Protein AF-A0A6I9PGJ8-F1 (afdb_monomer)

Secondary structure (DSSP, 8-state):
-HHHHHHHHHHHHHHHHHHHHHHHHS-SSPPPHHHHHHHHHHHHHHHHHHHHHHHHHHTT-S-HHHHHHHHHHHH---TTS-GGGGHHHHHHHHHHHHHHHHHH-STTTHHHHHHHHHHHHHHHT-TTS-HHHHHHHHHHHHHHHTTTPPPHHHHHTS---HHHHHHHHHHHHHHHTTS--

Foldseek 3Di:
DVLVVVQVVLVVQLVVLLVQLVVLLPDPDDDDPVVVVSNVVSVVSNLVSLLVVLVCLLVVSYDCVVVLVLLCSLLDDRPPDDLQNSQSSLLSNLSSCLRCVLVQCDPVNVVVVVVSLVSLVVSLPDPSYDPVSSVSSVLSNVCVVVSVDDDVCVVVPPPDDPVVVVVVVVVVVVVVVVVPD

Mean predicted aligned error: 9.52 Å

Radius of gyration: 21.33 Å; Cα contacts (8 Å, |Δi|>4): 122; chains: 1; bounding box: 49×42×78 Å

pLDDT: mean 86.57, std 12.94, range [41.59, 98.31]

Organism: NCBI:txid8208

Sequence (181 aa):
TFRRLLISKLQDEFENRTRNVEIYDKHDNPLTSEEEEQRSIAKRKMLGNIKFIGELGKLDLIHESILHKCIKTLLEKKKRVQLKDMGEDLECLCQIMRTVGPRLDHNKAKSLMDQYFGRIRSLMNNKELPARIRFLLQDTVELRENNWIPRKAFIDNGPKMIHQIRQEAVKVSAVKSRGSL

Structure (mmCIF, N/CA/C/O backbone):
data_AF-A0A6I9PGJ8-F1
#
_entry.id   AF-A0A6I9PGJ8-F1
#
loop_
_atom_site.group_PDB
_atom_site.id
_atom_site.type_symbol
_atom_site.label_atom_id
_atom_site.label_alt_id
_atom_site.label_comp_id
_atom_site.label_asym_id
_atom_site.label_entity_id
_atom_site.label_seq_id
_atom_site.pdbx_PDB_ins_code
_atom_site.Cartn_x
_atom_site.Cartn_y
_atom_site.Cartn_z
_atom_site.occupancy
_atom_site.B_iso_or_equiv
_atom_site.auth_seq_id
_atom_site.auth_comp_id
_atom_site.auth_asym_id
_atom_site.auth_atom_id
_atom_site.pdbx_PDB_model_num
ATOM 1 N N . THR A 1 1 ? 30.166 -1.678 7.014 1.00 76.31 1 THR A N 1
ATOM 2 C CA . THR A 1 1 ? 29.954 -0.795 5.845 1.00 76.31 1 THR A CA 1
ATOM 3 C C . THR A 1 1 ? 28.532 -0.260 5.827 1.00 76.31 1 THR A C 1
ATOM 5 O O . THR A 1 1 ? 27.625 -0.968 6.258 1.00 76.31 1 THR A O 1
ATOM 8 N N . PHE A 1 2 ? 28.348 0.970 5.342 1.00 83.38 2 PHE A N 1
ATOM 9 C CA . PHE A 1 2 ? 27.103 1.757 5.323 1.00 83.38 2 PHE A CA 1
ATOM 10 C C . PHE A 1 2 ? 25.827 0.974 4.951 1.00 83.38 2 PHE A C 1
ATOM 12 O O . PHE A 1 2 ? 24.852 1.024 5.693 1.00 83.38 2 PHE A O 1
ATOM 19 N N . ARG A 1 3 ? 25.853 0.157 3.884 1.00 78.94 3 ARG A N 1
ATOM 20 C CA . ARG A 1 3 ? 24.690 -0.637 3.427 1.00 78.94 3 ARG A CA 1
ATOM 21 C C . ARG A 1 3 ? 24.109 -1.559 4.506 1.00 78.94 3 ARG A C 1
ATOM 23 O O . ARG A 1 3 ? 22.896 -1.637 4.656 1.00 78.94 3 ARG A O 1
ATOM 30 N N . ARG A 1 4 ? 24.962 -2.231 5.289 1.00 82.00 4 ARG A N 1
ATOM 31 C CA . ARG A 1 4 ? 24.509 -3.118 6.376 1.00 82.00 4 ARG A CA 1
ATOM 32 C C . ARG A 1 4 ? 23.804 -2.328 7.480 1.00 82.00 4 ARG A C 1
ATOM 34 O O . ARG A 1 4 ? 22.776 -2.770 7.975 1.00 82.00 4 ARG A O 1
ATOM 41 N N . LEU A 1 5 ? 24.357 -1.169 7.846 1.00 86.50 5 LEU A N 1
ATOM 42 C CA . LEU A 1 5 ? 23.770 -0.296 8.866 1.00 86.50 5 LEU A CA 1
ATOM 43 C C . LEU A 1 5 ? 22.432 0.281 8.395 1.00 86.50 5 LEU A C 1
ATOM 45 O O . LEU A 1 5 ? 21.485 0.308 9.172 1.00 86.50 5 LEU A O 1
ATOM 49 N N . LEU A 1 6 ? 22.337 0.662 7.118 1.00 82.75 6 LEU A N 1
ATOM 50 C CA . LEU A 1 6 ? 21.095 1.130 6.508 1.00 82.75 6 LEU A CA 1
ATOM 51 C C . LEU A 1 6 ? 20.002 0.052 6.561 1.00 82.75 6 LEU A C 1
ATOM 53 O O . LEU A 1 6 ? 18.910 0.322 7.047 1.00 82.75 6 LEU A O 1
ATOM 57 N N . ILE A 1 7 ? 20.303 -1.174 6.117 1.00 82.12 7 ILE A N 1
ATOM 58 C CA . ILE A 1 7 ? 19.340 -2.288 6.134 1.00 82.12 7 ILE A CA 1
ATOM 59 C C . ILE A 1 7 ? 18.875 -2.589 7.562 1.00 82.12 7 ILE A C 1
ATOM 61 O O . ILE A 1 7 ? 17.672 -2.688 7.789 1.00 82.12 7 ILE A O 1
ATOM 65 N N . SER A 1 8 ? 19.811 -2.687 8.514 1.00 84.62 8 SER A N 1
ATOM 66 C CA . SER A 1 8 ? 19.490 -2.923 9.927 1.00 84.62 8 SER A CA 1
ATOM 67 C C . SER A 1 8 ? 18.569 -1.832 10.463 1.00 84.62 8 SER A C 1
ATOM 69 O O . SER A 1 8 ? 17.496 -2.124 10.975 1.00 84.62 8 SER A O 1
ATOM 71 N N . LYS A 1 9 ? 18.929 -0.560 10.252 1.00 86.56 9 LYS A N 1
ATOM 72 C CA . LYS A 1 9 ? 18.146 0.569 10.753 1.00 86.56 9 LYS A CA 1
ATOM 73 C C . LYS A 1 9 ? 16.742 0.624 10.143 1.00 86.56 9 LYS A C 1
ATOM 75 O O . LYS A 1 9 ? 15.799 0.988 10.838 1.00 86.56 9 LYS A O 1
ATOM 80 N N . LEU A 1 10 ? 16.587 0.262 8.869 1.00 82.75 10 LEU A N 1
ATOM 81 C CA . LEU A 1 10 ? 15.281 0.207 8.204 1.00 82.75 10 LEU A CA 1
ATOM 82 C C . LEU A 1 10 ? 14.411 -0.935 8.717 1.00 82.75 10 LEU A C 1
ATOM 84 O O . LEU A 1 10 ? 13.208 -0.742 8.871 1.00 82.75 10 LEU A O 1
ATOM 88 N N . GLN A 1 11 ? 15.001 -2.103 8.983 1.00 81.69 11 GLN A N 1
ATOM 89 C CA . GLN A 1 11 ? 14.293 -3.214 9.620 1.00 81.69 11 GLN A CA 1
ATOM 90 C C . GLN A 1 11 ? 13.816 -2.812 11.014 1.00 81.69 11 GLN A C 1
ATOM 92 O O . GLN A 1 11 ? 12.625 -2.932 11.292 1.00 81.69 11 GLN A O 1
ATOM 97 N N . ASP A 1 12 ? 14.701 -2.231 11.825 1.00 85.00 12 ASP A N 1
ATOM 98 C CA . ASP A 1 12 ? 14.367 -1.762 13.169 1.00 85.00 12 ASP A CA 1
ATOM 99 C C . ASP A 1 12 ? 13.248 -0.713 13.131 1.00 85.00 12 ASP A C 1
ATOM 101 O O . ASP A 1 12 ? 12.263 -0.822 13.859 1.00 85.00 12 ASP A O 1
ATOM 105 N N . GLU A 1 13 ? 13.349 0.297 12.258 1.00 85.44 13 GLU A N 1
ATOM 106 C CA . GLU A 1 13 ? 12.295 1.304 12.103 1.00 85.44 13 GLU A CA 1
ATOM 107 C C . GLU A 1 13 ? 10.990 0.680 11.606 1.00 85.44 13 GLU A C 1
ATOM 109 O O . GLU A 1 13 ? 9.933 0.988 12.147 1.00 85.44 13 GLU A O 1
ATOM 114 N N . PHE A 1 14 ? 11.015 -0.213 10.615 1.00 84.06 14 PHE A N 1
ATOM 115 C CA . PHE A 1 14 ? 9.801 -0.877 10.135 1.00 84.06 14 PHE A CA 1
ATOM 116 C C . PHE A 1 14 ? 9.103 -1.669 11.246 1.00 84.06 14 PHE A C 1
ATOM 118 O O . PHE A 1 14 ? 7.895 -1.521 11.451 1.00 84.06 14 PHE A O 1
ATOM 125 N N . GLU A 1 15 ? 9.859 -2.459 12.004 1.00 84.31 15 GLU A N 1
ATOM 126 C CA . GLU A 1 15 ? 9.338 -3.270 13.103 1.00 84.31 15 GLU A CA 1
ATOM 127 C C . GLU A 1 15 ? 8.858 -2.403 14.273 1.00 84.31 15 GLU A C 1
ATOM 129 O O . GLU A 1 15 ? 7.812 -2.688 14.854 1.00 84.31 15 GLU A O 1
ATOM 134 N N . ASN A 1 16 ? 9.555 -1.310 14.591 1.00 85.44 16 ASN A N 1
ATOM 135 C CA . ASN A 1 16 ? 9.117 -0.331 15.590 1.00 85.44 16 ASN A CA 1
ATOM 136 C C . ASN A 1 16 ? 7.803 0.346 15.178 1.00 85.44 16 ASN A C 1
ATOM 138 O O . ASN A 1 16 ? 6.866 0.415 15.969 1.00 85.44 16 ASN A O 1
ATOM 142 N N . ARG A 1 17 ? 7.694 0.829 13.933 1.00 85.81 17 ARG A N 1
ATOM 143 C CA . ARG A 1 17 ? 6.479 1.511 13.452 1.00 85.81 17 ARG A CA 1
ATOM 144 C C . ARG A 1 17 ? 5.285 0.569 13.394 1.00 85.81 17 ARG A C 1
ATOM 146 O O . ARG A 1 17 ? 4.196 0.980 13.776 1.00 85.81 17 ARG A O 1
ATOM 153 N N . THR A 1 18 ? 5.498 -0.673 12.964 1.00 82.75 18 THR A N 1
ATOM 154 C CA . THR A 1 18 ? 4.442 -1.692 12.932 1.00 82.75 18 THR A CA 1
ATOM 155 C C . THR A 1 18 ? 3.968 -2.014 14.349 1.00 82.75 18 THR A C 1
ATOM 157 O O . THR A 1 18 ? 2.771 -1.945 14.619 1.00 82.75 18 THR A O 1
ATOM 160 N N . ARG A 1 19 ? 4.895 -2.249 15.291 1.00 85.44 19 ARG A N 1
ATOM 161 C CA . ARG A 1 19 ? 4.557 -2.483 16.704 1.00 85.44 19 ARG A CA 1
ATOM 162 C C . ARG A 1 19 ? 3.760 -1.335 17.315 1.00 85.44 19 ARG A C 1
ATOM 164 O O . ARG A 1 19 ? 2.782 -1.594 18.006 1.00 85.44 19 ARG A O 1
ATOM 171 N N . ASN A 1 20 ? 4.122 -0.087 17.022 1.00 84.50 20 ASN A N 1
ATOM 172 C CA . ASN A 1 20 ? 3.418 1.079 17.558 1.00 84.50 20 ASN A CA 1
ATOM 173 C C . ASN A 1 20 ? 1.948 1.150 17.124 1.00 84.50 20 ASN A C 1
ATOM 175 O O . ASN A 1 20 ? 1.129 1.668 17.871 1.00 84.50 20 ASN A O 1
ATOM 179 N N . VAL A 1 21 ? 1.603 0.636 15.940 1.00 84.69 21 VAL A N 1
ATOM 180 C CA . VAL A 1 21 ? 0.203 0.540 15.498 1.00 84.69 21 VAL A CA 1
ATOM 181 C C . VAL A 1 21 ? -0.493 -0.646 16.170 1.00 84.69 21 VAL A C 1
ATOM 183 O O . VAL A 1 21 ? -1.616 -0.514 16.651 1.00 84.69 21 VAL A O 1
ATOM 186 N N . GLU A 1 22 ? 0.187 -1.791 16.267 1.00 84.06 22 GLU A N 1
ATOM 187 C CA . GLU A 1 22 ? -0.378 -3.024 16.827 1.00 84.06 22 GLU A CA 1
ATOM 188 C C . GLU A 1 22 ? -0.738 -2.939 18.314 1.00 84.06 22 GLU A C 1
ATOM 190 O O . GLU A 1 22 ? -1.621 -3.675 18.757 1.00 84.06 22 GLU A O 1
ATOM 195 N N . ILE A 1 23 ? -0.089 -2.057 19.083 1.00 84.31 23 ILE A N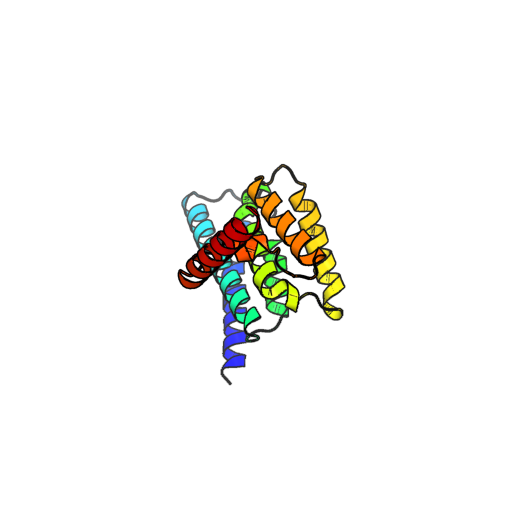 1
ATOM 196 C CA . ILE A 1 23 ? -0.428 -1.809 20.496 1.00 84.31 23 ILE A CA 1
ATOM 197 C C . ILE A 1 23 ? -1.914 -1.452 20.637 1.00 84.31 23 ILE A C 1
ATOM 199 O O . ILE A 1 23 ? -2.604 -1.998 21.496 1.00 84.31 23 ILE A O 1
ATOM 203 N N . TYR A 1 24 ? -2.430 -0.621 19.732 1.00 81.31 24 TYR A N 1
ATOM 204 C CA . TYR A 1 24 ? -3.825 -0.186 19.746 1.00 81.31 24 TYR A CA 1
ATOM 205 C C . TYR A 1 24 ? -4.788 -1.224 19.154 1.00 81.31 24 TYR A C 1
ATOM 207 O O . TYR A 1 24 ? -5.973 -1.235 19.480 1.00 81.31 24 TYR A O 1
ATOM 215 N N . ASP A 1 25 ? -4.297 -2.131 18.304 1.00 75.25 25 ASP A N 1
ATOM 216 C CA . ASP A 1 25 ? -5.111 -3.198 17.711 1.00 75.25 25 ASP A CA 1
ATOM 217 C C . ASP A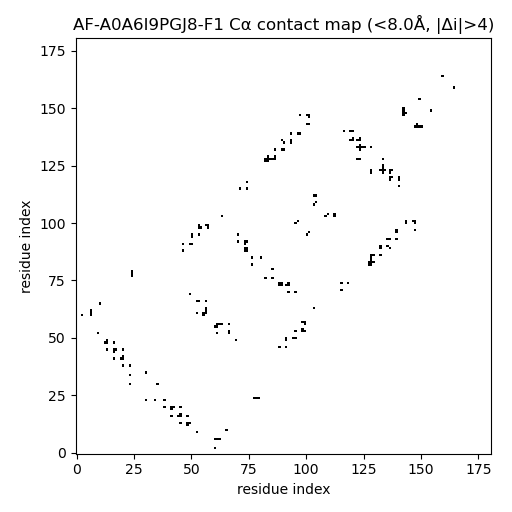 1 25 ? -5.325 -4.391 18.669 1.00 75.25 25 ASP A C 1
ATOM 219 O O . ASP A 1 25 ? -6.242 -5.186 18.450 1.00 75.25 25 ASP A O 1
ATOM 223 N N . LYS A 1 26 ? -4.498 -4.528 19.720 1.00 72.75 26 LYS A N 1
ATOM 224 C CA . LYS A 1 26 ? -4.560 -5.615 20.724 1.00 72.75 26 LYS A CA 1
ATOM 225 C C . LYS A 1 26 ? -5.378 -5.280 21.977 1.00 72.75 26 LYS A C 1
ATOM 22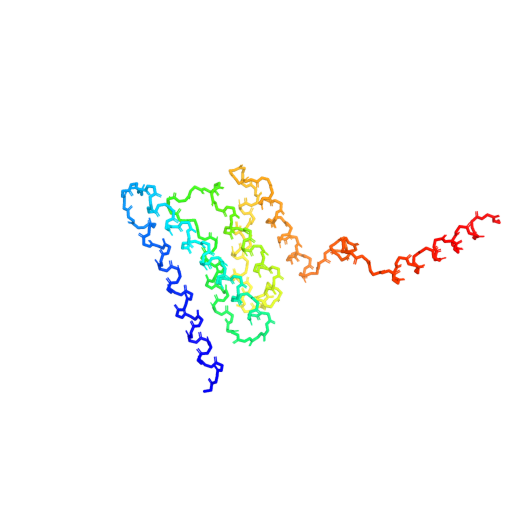7 O O . LYS A 1 26 ? -5.708 -6.176 22.741 1.00 72.75 26 LYS A O 1
ATOM 232 N N . HIS A 1 27 ? -5.730 -4.019 22.199 1.00 71.94 27 HIS A N 1
ATOM 233 C CA . HIS A 1 27 ? -6.372 -3.545 23.432 1.00 71.94 27 HIS A CA 1
ATOM 234 C C . HIS A 1 27 ? -7.895 -3.803 23.485 1.00 71.94 27 HIS A C 1
ATOM 236 O O . HIS A 1 27 ? -8.620 -3.052 22.859 1.00 71.94 27 HIS A O 1
ATOM 242 N N . ASP A 1 28 ? -8.416 -4.879 24.090 1.00 68.38 28 ASP A N 1
ATOM 243 C CA . ASP A 1 28 ? -9.823 -5.340 23.882 1.00 68.38 28 ASP A CA 1
ATOM 244 C C . ASP A 1 28 ? -10.951 -4.342 24.179 1.00 68.38 28 ASP A C 1
ATOM 246 O O . ASP A 1 28 ? -12.062 -4.513 23.675 1.00 68.38 28 ASP A O 1
ATOM 250 N N . ASN A 1 29 ? -10.657 -3.256 24.887 1.00 79.00 29 ASN A N 1
ATOM 251 C CA . ASN A 1 29 ? -11.608 -2.175 25.113 1.00 79.00 29 ASN A CA 1
ATOM 252 C C . ASN A 1 29 ? -11.613 -1.150 23.963 1.00 79.00 29 ASN A C 1
ATOM 254 O O . ASN A 1 29 ? -10.569 -0.934 23.335 1.00 79.00 29 ASN A O 1
ATOM 258 N N . PRO A 1 30 ? -12.752 -0.470 23.718 1.00 82.38 30 PRO A N 1
ATOM 259 C CA . PRO A 1 30 ? -12.798 0.697 22.843 1.00 82.38 30 PRO A CA 1
ATOM 260 C C . PRO A 1 30 ? -11.714 1.706 23.231 1.00 82.38 30 PRO A C 1
ATOM 262 O O . PRO A 1 30 ? -11.496 1.953 24.417 1.00 82.38 30 PRO A O 1
ATOM 265 N N . LEU A 1 31 ? -11.032 2.257 22.229 1.00 86.19 31 LEU A N 1
ATOM 266 C CA . LEU A 1 31 ? -10.019 3.285 22.442 1.00 86.19 31 LEU A CA 1
ATOM 267 C C . LEU A 1 31 ? -10.700 4.596 22.842 1.00 86.19 31 LEU A C 1
ATOM 269 O O . LEU A 1 31 ? -11.790 4.920 22.368 1.00 86.19 31 LEU A O 1
ATOM 273 N N . THR A 1 32 ? -10.047 5.358 23.707 1.00 91.00 32 THR A N 1
ATOM 274 C CA . THR A 1 32 ? -10.423 6.747 23.976 1.00 91.00 32 THR A CA 1
ATOM 275 C C . THR A 1 32 ? -10.147 7.625 22.752 1.00 91.00 32 THR A C 1
ATOM 277 O O . THR A 1 32 ? -9.341 7.275 21.889 1.00 91.00 32 THR A O 1
ATOM 280 N N . SER A 1 33 ? -10.770 8.806 22.687 1.00 90.88 33 SER A N 1
ATOM 281 C CA . SER A 1 33 ? -10.532 9.756 21.587 1.00 90.88 33 SER A CA 1
ATOM 282 C C . SER A 1 33 ? -9.049 10.121 21.429 1.00 90.88 33 SER A C 1
ATOM 284 O O . SER A 1 33 ? -8.580 10.308 20.309 1.00 90.88 33 SER A O 1
ATOM 286 N N . GLU A 1 34 ? -8.306 10.212 22.535 1.00 91.94 34 GLU A N 1
ATOM 287 C CA . GLU A 1 34 ? -6.870 10.506 22.515 1.00 91.94 34 GLU A CA 1
ATOM 288 C C . GLU A 1 34 ? -6.059 9.322 21.962 1.00 91.94 34 GLU A C 1
ATOM 290 O O . GLU A 1 34 ? -5.157 9.497 21.140 1.00 91.94 34 GLU A O 1
ATOM 295 N N . GLU A 1 35 ? -6.406 8.091 22.341 1.00 91.00 35 GLU A N 1
ATOM 296 C CA . GLU A 1 35 ? -5.762 6.886 21.811 1.00 91.00 35 GLU A CA 1
ATOM 297 C C . GLU A 1 35 ? -6.064 6.663 20.325 1.00 91.00 35 GLU A C 1
ATOM 299 O O . GLU A 1 35 ? -5.187 6.213 19.585 1.00 91.00 35 GLU A O 1
ATOM 304 N N . GLU A 1 36 ? -7.268 7.001 19.855 1.00 89.62 36 GLU A N 1
ATOM 305 C CA . GLU A 1 36 ? -7.605 6.974 18.428 1.00 89.62 36 GLU A CA 1
ATOM 306 C C . GLU A 1 36 ? -6.756 7.967 17.624 1.00 89.62 36 GLU A C 1
ATOM 308 O O . GLU A 1 36 ? -6.238 7.616 16.556 1.00 89.62 36 GLU A O 1
ATOM 313 N N . GLU A 1 37 ? -6.544 9.177 18.147 1.00 92.31 37 GLU A N 1
ATOM 314 C CA . GLU A 1 37 ? -5.661 10.166 17.529 1.00 92.31 37 GLU A CA 1
ATOM 315 C C . GLU A 1 37 ? -4.213 9.657 17.475 1.00 92.31 37 GLU A C 1
ATOM 317 O O . GLU A 1 37 ? -3.580 9.677 16.411 1.00 92.31 37 GLU A O 1
ATOM 322 N N . GLN A 1 38 ? -3.697 9.108 18.578 1.00 92.25 38 GLN A N 1
ATOM 323 C CA . GLN A 1 38 ? -2.350 8.533 18.610 1.00 92.25 38 GLN A CA 1
ATOM 324 C C . GLN A 1 38 ? -2.202 7.348 17.654 1.00 92.25 38 GLN A C 1
ATOM 326 O O . GLN A 1 38 ? -1.199 7.247 16.935 1.00 92.25 38 GLN A O 1
ATOM 331 N N . ARG A 1 39 ? -3.220 6.488 17.564 1.00 90.75 39 ARG A N 1
ATOM 332 C CA . ARG A 1 39 ? -3.273 5.390 16.595 1.00 90.75 39 ARG A CA 1
ATOM 333 C C . ARG A 1 39 ? -3.231 5.915 15.161 1.00 90.75 39 ARG A C 1
ATOM 335 O O . ARG A 1 39 ? -2.486 5.375 14.341 1.00 90.75 39 ARG A O 1
ATOM 342 N N . SER A 1 40 ? -3.978 6.973 14.851 1.00 91.12 40 SER A N 1
ATOM 343 C CA . SER A 1 40 ? -3.971 7.620 13.532 1.00 91.12 40 SER A CA 1
ATOM 344 C C . SER A 1 40 ? -2.590 8.192 13.186 1.00 91.12 40 SER A C 1
ATOM 346 O O . SER A 1 40 ? -2.045 7.939 12.105 1.00 91.12 40 SER A O 1
ATOM 348 N N . ILE A 1 41 ? -1.942 8.876 14.135 1.00 92.88 41 ILE A N 1
ATOM 349 C CA . ILE A 1 41 ? -0.575 9.391 13.975 1.00 92.88 41 ILE A CA 1
ATOM 350 C C . ILE A 1 41 ? 0.419 8.245 13.743 1.00 92.88 41 ILE A C 1
ATOM 352 O O . ILE A 1 41 ? 1.273 8.339 12.852 1.00 92.88 41 ILE A O 1
ATOM 356 N N . ALA A 1 42 ? 0.320 7.159 14.512 1.00 92.12 42 ALA A N 1
ATOM 357 C CA . ALA A 1 42 ? 1.164 5.979 14.358 1.00 92.12 42 ALA A CA 1
ATOM 358 C C . ALA A 1 42 ? 0.969 5.323 12.982 1.00 92.12 42 ALA A C 1
ATOM 360 O O . ALA A 1 42 ? 1.959 5.052 12.294 1.00 92.12 42 ALA A O 1
ATOM 361 N N . LYS A 1 43 ? -0.284 5.158 12.533 1.00 92.62 43 LYS A N 1
ATOM 362 C CA . LYS A 1 43 ? -0.626 4.619 11.209 1.00 92.62 43 LYS A CA 1
ATOM 363 C C . LYS A 1 43 ? -0.039 5.478 10.092 1.00 92.62 43 LYS A C 1
ATOM 365 O O . LYS A 1 43 ? 0.648 4.954 9.216 1.00 92.62 43 LYS A O 1
ATOM 370 N N . ARG A 1 44 ? -0.187 6.802 10.164 1.00 93.56 44 ARG A N 1
ATOM 371 C CA . ARG A 1 44 ? 0.399 7.728 9.182 1.00 93.56 44 ARG A CA 1
ATOM 372 C C . ARG A 1 44 ? 1.924 7.602 9.101 1.00 93.56 44 ARG A C 1
ATOM 374 O O . ARG A 1 44 ? 2.477 7.555 8.002 1.00 93.56 44 ARG A O 1
ATOM 381 N N . LYS A 1 45 ? 2.610 7.488 10.245 1.00 92.75 45 LYS A N 1
ATOM 382 C CA . LYS A 1 45 ? 4.069 7.265 10.294 1.00 92.75 45 LYS A CA 1
ATOM 383 C C . LYS A 1 45 ? 4.461 5.906 9.703 1.00 92.75 45 LYS A C 1
ATOM 385 O O . LYS A 1 45 ? 5.441 5.832 8.966 1.00 92.75 45 LYS A O 1
ATOM 390 N N . MET A 1 46 ? 3.704 4.848 9.994 1.00 94.25 46 MET A N 1
ATOM 391 C CA . MET A 1 46 ? 3.923 3.511 9.433 1.00 94.25 46 MET A CA 1
ATOM 392 C C . MET A 1 46 ? 3.790 3.515 7.905 1.00 94.25 46 MET A C 1
ATOM 394 O O . MET A 1 46 ? 4.690 3.037 7.216 1.00 94.25 46 MET A O 1
ATOM 398 N N . LEU A 1 47 ? 2.718 4.104 7.368 1.00 95.19 47 LEU A N 1
ATOM 399 C CA . LEU A 1 47 ? 2.502 4.198 5.922 1.00 95.19 47 LEU A CA 1
ATOM 400 C C . LEU A 1 47 ? 3.587 5.033 5.233 1.00 95.19 47 LEU A C 1
ATOM 402 O O . LEU A 1 47 ? 4.083 4.639 4.179 1.00 95.19 47 LEU A O 1
ATOM 406 N N . GLY A 1 48 ? 4.005 6.148 5.841 1.00 95.06 48 GLY A N 1
ATOM 407 C CA . GLY A 1 48 ? 5.132 6.945 5.349 1.00 95.06 48 GLY A CA 1
ATOM 408 C C . GLY A 1 48 ? 6.434 6.143 5.281 1.00 95.06 48 GLY A C 1
ATOM 409 O O . GLY A 1 48 ? 7.131 6.185 4.269 1.00 95.06 48 GLY A O 1
ATOM 410 N N . ASN A 1 49 ? 6.724 5.349 6.315 1.00 93.38 49 ASN A N 1
ATOM 411 C CA . ASN A 1 49 ? 7.903 4.485 6.338 1.00 93.38 49 ASN A CA 1
ATOM 412 C C . ASN A 1 49 ? 7.844 3.401 5.249 1.00 93.38 49 ASN A C 1
ATOM 414 O O . ASN A 1 49 ? 8.828 3.176 4.554 1.00 93.38 49 ASN A O 1
ATOM 418 N N . ILE A 1 50 ? 6.681 2.775 5.035 1.00 94.81 50 ILE A N 1
ATOM 419 C CA . ILE A 1 50 ? 6.502 1.789 3.959 1.00 94.81 50 ILE A CA 1
ATOM 420 C C . ILE A 1 50 ? 6.774 2.413 2.587 1.00 94.81 50 ILE A C 1
ATOM 422 O O . ILE A 1 50 ? 7.516 1.835 1.794 1.00 94.81 50 ILE A O 1
ATOM 426 N N . LYS A 1 51 ? 6.234 3.607 2.315 1.00 94.75 51 LYS A N 1
ATOM 427 C CA . LYS A 1 51 ? 6.488 4.327 1.056 1.00 94.75 51 LYS A CA 1
ATOM 428 C C . LYS A 1 51 ? 7.978 4.602 0.861 1.00 94.75 51 LYS A C 1
ATOM 430 O O . LYS A 1 51 ? 8.506 4.338 -0.214 1.00 94.75 51 LYS A O 1
ATOM 435 N N . PHE A 1 52 ? 8.663 5.055 1.910 1.00 93.62 52 PHE A N 1
ATOM 436 C CA . PHE A 1 52 ? 10.105 5.287 1.871 1.00 93.62 52 PHE A CA 1
ATOM 437 C C . PHE A 1 52 ? 10.902 4.004 1.589 1.00 93.62 52 PHE A C 1
ATOM 439 O O . PHE A 1 52 ? 11.784 4.003 0.734 1.00 93.62 52 PHE A O 1
ATOM 446 N N . ILE A 1 53 ? 10.548 2.889 2.235 1.00 93.00 53 ILE A N 1
ATOM 447 C CA . ILE A 1 53 ? 11.134 1.569 1.958 1.00 93.00 53 ILE A CA 1
ATOM 448 C C . ILE A 1 53 ? 10.923 1.188 0.484 1.00 93.00 53 ILE A C 1
ATOM 450 O O . ILE A 1 53 ? 11.857 0.712 -0.156 1.00 93.00 53 ILE A O 1
ATOM 454 N N . GLY A 1 54 ? 9.742 1.444 -0.084 1.00 95.25 54 GLY A N 1
ATOM 455 C CA . GLY A 1 54 ? 9.474 1.244 -1.511 1.00 95.25 54 GLY A CA 1
ATOM 456 C C . GLY A 1 54 ? 10.455 1.988 -2.422 1.00 95.25 54 GLY A C 1
ATOM 457 O O . GLY A 1 54 ? 11.018 1.388 -3.339 1.00 95.25 54 GLY A O 1
ATOM 458 N N . GLU A 1 55 ? 10.726 3.263 -2.135 1.00 94.94 55 GLU A N 1
ATOM 459 C CA . GLU A 1 55 ? 11.689 4.070 -2.900 1.00 94.94 55 GLU A CA 1
ATOM 460 C C . GLU A 1 55 ? 13.127 3.547 -2.771 1.00 94.94 55 GLU A C 1
ATOM 462 O O . GLU A 1 55 ? 13.867 3.503 -3.752 1.00 94.94 55 GLU A O 1
ATOM 467 N N . LEU A 1 56 ? 13.527 3.064 -1.593 1.00 92.75 56 LEU A N 1
ATOM 468 C CA . LEU A 1 56 ? 14.834 2.421 -1.420 1.00 92.75 56 LEU A CA 1
ATOM 469 C C . LEU A 1 56 ? 14.933 1.086 -2.171 1.00 92.75 56 LEU A C 1
ATOM 471 O O . LEU A 1 56 ? 15.992 0.753 -2.706 1.00 92.75 56 LEU A O 1
ATOM 475 N N . GLY A 1 57 ? 13.833 0.332 -2.234 1.00 92.44 57 GLY A N 1
ATOM 476 C CA . GLY A 1 57 ? 13.730 -0.916 -2.993 1.00 92.44 57 GLY A CA 1
ATOM 477 C C . GLY A 1 57 ? 13.913 -0.705 -4.492 1.00 92.44 57 GLY A C 1
ATOM 478 O O . GLY A 1 57 ? 14.618 -1.473 -5.149 1.00 92.44 57 GLY A O 1
ATOM 479 N N . LYS A 1 58 ? 13.357 0.390 -5.020 1.00 93.06 58 LYS A N 1
ATOM 480 C CA . LYS A 1 58 ? 13.556 0.821 -6.409 1.00 93.06 58 LYS A CA 1
ATOM 481 C C . LYS A 1 58 ? 15.032 1.069 -6.742 1.00 93.06 58 LYS A C 1
ATOM 483 O O . LYS A 1 58 ? 15.447 0.807 -7.865 1.00 93.06 58 LYS A O 1
ATOM 488 N N . LEU A 1 59 ? 15.817 1.540 -5.772 1.00 91.38 59 LEU A N 1
ATOM 489 C CA . LEU A 1 59 ? 17.247 1.836 -5.918 1.00 91.38 59 LEU A CA 1
ATOM 490 C C . LEU A 1 59 ? 18.176 0.653 -5.583 1.00 91.38 59 LEU A C 1
ATOM 492 O O . LEU A 1 59 ? 19.386 0.838 -5.514 1.00 91.38 59 LEU A O 1
ATOM 496 N N . ASP A 1 60 ? 17.640 -0.547 -5.333 1.00 88.88 60 ASP A N 1
ATOM 497 C CA . ASP A 1 60 ? 18.417 -1.740 -4.938 1.00 88.88 60 ASP A CA 1
ATOM 498 C C . ASP A 1 60 ? 19.221 -1.602 -3.625 1.00 88.88 60 ASP A C 1
ATOM 500 O O . ASP A 1 60 ? 20.179 -2.329 -3.333 1.00 88.88 60 ASP A O 1
ATOM 504 N N . LEU A 1 61 ? 18.801 -0.670 -2.768 1.00 87.62 61 LEU A N 1
ATOM 505 C CA . LEU A 1 61 ? 19.481 -0.396 -1.501 1.00 87.62 61 LEU A CA 1
ATOM 506 C C . LEU A 1 61 ? 19.086 -1.374 -0.388 1.00 87.62 61 LEU A C 1
ATOM 508 O O . LEU A 1 61 ? 19.792 -1.479 0.617 1.00 87.62 61 LEU A O 1
ATOM 512 N N . ILE A 1 62 ? 17.990 -2.110 -0.574 1.00 88.19 62 ILE A N 1
ATOM 513 C CA . ILE A 1 62 ? 17.407 -3.029 0.407 1.00 88.19 62 ILE A CA 1
ATOM 514 C C . ILE A 1 62 ? 17.039 -4.370 -0.225 1.00 88.19 62 ILE A C 1
ATOM 516 O O . ILE A 1 62 ? 16.840 -4.482 -1.430 1.00 88.19 62 ILE A O 1
ATOM 520 N N . HIS A 1 63 ? 16.926 -5.392 0.619 1.00 88.31 63 HIS A N 1
ATOM 521 C CA . HIS A 1 63 ? 16.563 -6.738 0.194 1.00 88.31 63 HIS A CA 1
ATOM 522 C C . HIS A 1 63 ? 15.047 -6.890 0.013 1.00 88.31 63 HIS A C 1
ATOM 524 O O . HIS A 1 63 ? 14.269 -6.368 0.804 1.00 88.31 63 HIS A O 1
ATOM 530 N N . GLU A 1 64 ? 14.610 -7.686 -0.957 1.00 91.94 64 GLU A N 1
ATOM 531 C CA . GLU A 1 64 ? 13.188 -7.861 -1.304 1.00 91.94 64 GLU A CA 1
ATOM 532 C C . GLU A 1 64 ? 12.336 -8.421 -0.158 1.00 91.94 64 GLU A C 1
ATOM 534 O O . GLU A 1 64 ? 11.136 -8.165 -0.073 1.00 91.94 64 GLU A O 1
ATOM 539 N N . SER A 1 65 ? 12.965 -9.118 0.790 1.00 91.69 65 SER A N 1
ATOM 540 C CA . SER A 1 65 ? 12.291 -9.650 1.978 1.00 91.69 65 SER A CA 1
ATOM 541 C C . SER A 1 65 ? 11.578 -8.575 2.806 1.00 91.69 65 SER A C 1
ATOM 543 O O . SER A 1 65 ? 10.507 -8.857 3.342 1.00 91.69 65 SER A O 1
ATOM 545 N N . ILE A 1 66 ? 12.112 -7.349 2.904 1.00 91.12 66 ILE A N 1
ATOM 546 C CA . ILE A 1 66 ? 11.418 -6.269 3.628 1.00 91.12 66 ILE A CA 1
ATOM 547 C C . ILE A 1 66 ? 10.223 -5.740 2.829 1.00 91.12 66 ILE A C 1
ATOM 549 O O . ILE A 1 66 ? 9.180 -5.471 3.415 1.00 91.12 66 ILE A O 1
ATOM 553 N N . LEU A 1 67 ? 10.320 -5.685 1.496 1.00 94.69 67 LEU A N 1
ATOM 554 C CA . LEU A 1 67 ? 9.213 -5.268 0.629 1.00 94.69 67 LEU A CA 1
ATOM 555 C C . LEU A 1 67 ? 8.041 -6.252 0.720 1.00 94.69 67 LEU A C 1
ATOM 557 O O . LEU A 1 67 ? 6.894 -5.836 0.879 1.00 94.69 67 LEU A O 1
ATOM 561 N N . HIS A 1 68 ? 8.328 -7.557 0.721 1.00 95.88 68 HIS A N 1
ATOM 562 C CA . HIS A 1 68 ? 7.317 -8.592 0.949 1.00 95.88 68 HIS A CA 1
ATOM 563 C C . HIS A 1 68 ? 6.649 -8.473 2.325 1.00 95.88 68 HIS A C 1
ATOM 565 O O . HIS A 1 68 ? 5.432 -8.647 2.430 1.00 95.88 68 HIS A O 1
ATOM 571 N N . LYS A 1 69 ? 7.411 -8.137 3.379 1.00 94.31 69 LYS A N 1
ATOM 572 C CA . LYS A 1 69 ? 6.842 -7.846 4.705 1.00 94.31 69 LYS A CA 1
ATOM 573 C C . LYS A 1 69 ? 5.887 -6.649 4.639 1.00 94.31 69 LYS A C 1
ATOM 575 O O . LYS A 1 69 ? 4.758 -6.778 5.099 1.00 94.31 69 LYS A O 1
ATOM 580 N N . CYS A 1 70 ? 6.284 -5.539 4.009 1.00 95.19 70 CYS A N 1
ATOM 581 C CA . CYS A 1 70 ? 5.420 -4.365 3.845 1.00 95.19 70 CYS A CA 1
ATOM 582 C C . CYS A 1 70 ? 4.113 -4.703 3.110 1.00 95.19 70 CYS A C 1
ATOM 584 O O . CYS A 1 70 ? 3.036 -4.348 3.583 1.00 95.19 70 CYS A O 1
ATOM 586 N N . ILE A 1 71 ? 4.190 -5.428 1.988 1.00 97.00 71 ILE A N 1
ATOM 587 C CA . ILE A 1 71 ? 3.011 -5.847 1.212 1.00 97.00 71 ILE A CA 1
ATOM 588 C C . ILE A 1 71 ? 2.069 -6.699 2.068 1.00 97.00 71 ILE A C 1
ATOM 590 O O . ILE A 1 71 ? 0.857 -6.480 2.063 1.00 97.00 71 ILE A O 1
ATOM 594 N N . LYS A 1 72 ? 2.617 -7.650 2.834 1.00 95.56 72 LYS A N 1
ATOM 595 C CA . LYS A 1 72 ? 1.828 -8.499 3.731 1.00 95.56 72 LYS A CA 1
ATOM 596 C C . LYS A 1 72 ? 1.121 -7.675 4.809 1.00 95.56 72 LYS A C 1
ATOM 598 O O . LYS A 1 72 ? -0.066 -7.893 5.023 1.00 95.56 72 LYS A O 1
ATOM 603 N N . THR A 1 73 ? 1.812 -6.717 5.429 1.00 94.00 73 THR A N 1
ATOM 604 C CA . THR A 1 73 ? 1.229 -5.815 6.437 1.00 94.00 73 THR A CA 1
ATOM 605 C C . THR A 1 73 ? 0.062 -5.005 5.871 1.00 94.00 73 THR A C 1
ATOM 607 O O . THR A 1 73 ? -0.956 -4.873 6.539 1.00 94.00 73 THR A O 1
ATOM 610 N N . LEU A 1 74 ? 0.168 -4.506 4.635 1.00 95.81 74 LEU A N 1
ATOM 611 C CA . LEU A 1 74 ? -0.894 -3.714 3.997 1.00 95.81 74 LEU A CA 1
ATOM 612 C C . LEU A 1 74 ? -2.109 -4.551 3.558 1.00 95.81 74 LEU A C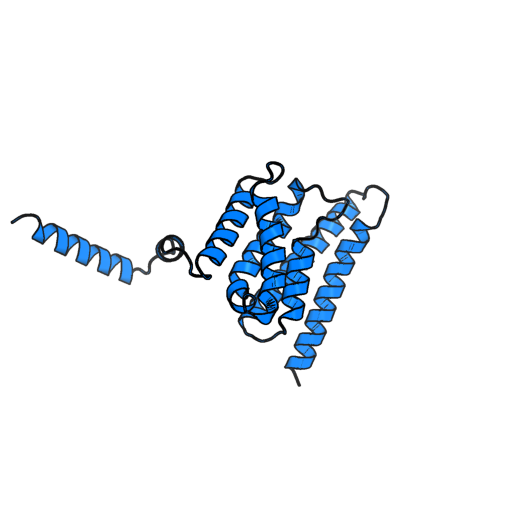 1
ATOM 614 O O . LEU A 1 74 ? -3.224 -4.040 3.494 1.00 95.81 74 LEU A O 1
ATOM 618 N N . LEU A 1 75 ? -1.906 -5.831 3.232 1.00 95.56 75 LEU A N 1
ATOM 619 C CA . LEU A 1 75 ? -2.976 -6.753 2.825 1.00 95.56 75 LEU A CA 1
ATOM 620 C C . LEU A 1 75 ? -3.704 -7.413 4.004 1.00 95.56 75 LEU A C 1
ATOM 622 O O . LEU A 1 75 ? -4.779 -8.000 3.820 1.00 95.56 75 LEU A O 1
ATOM 626 N N . GLU A 1 76 ? -3.119 -7.363 5.198 1.00 91.44 76 GLU A N 1
ATOM 627 C CA . GLU A 1 76 ? -3.661 -7.992 6.393 1.00 91.44 76 GLU A CA 1
ATOM 628 C C . GLU A 1 76 ? -4.892 -7.230 6.905 1.00 91.44 76 GLU A C 1
ATOM 630 O O . GLU A 1 76 ? -4.814 -6.080 7.331 1.00 9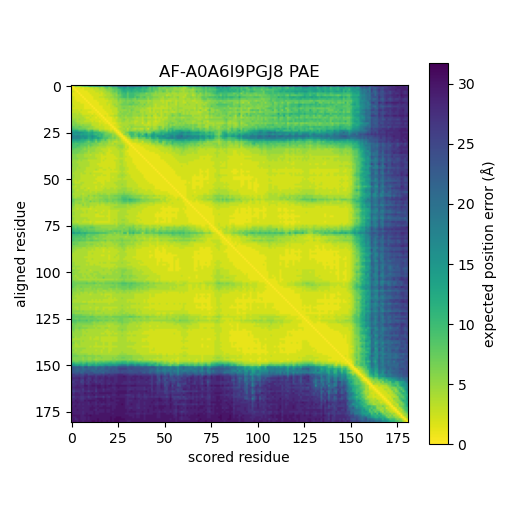1.44 76 GLU A O 1
ATOM 635 N N . LYS A 1 77 ? -6.055 -7.896 6.914 1.00 87.88 77 LYS A N 1
ATOM 636 C CA . LYS A 1 77 ? -7.249 -7.359 7.575 1.00 87.88 77 LYS A CA 1
ATOM 637 C C . LYS A 1 77 ? -7.119 -7.574 9.083 1.00 87.88 77 LYS A C 1
ATOM 639 O O . LYS A 1 77 ? -7.292 -8.694 9.566 1.00 87.88 77 LYS A O 1
ATOM 644 N N . LYS A 1 78 ? -6.862 -6.503 9.832 1.00 84.75 78 LYS A N 1
ATOM 645 C CA . LYS A 1 78 ? -6.866 -6.532 11.302 1.00 84.75 78 LYS A CA 1
ATOM 646 C C . LYS A 1 78 ? -8.299 -6.719 11.819 1.00 84.75 78 LYS A C 1
ATOM 648 O O . LYS A 1 78 ? -9.231 -6.137 11.272 1.00 84.75 78 LYS A O 1
ATOM 653 N N . LYS A 1 79 ? -8.486 -7.507 12.889 1.00 79.75 79 LYS A N 1
ATOM 654 C CA . LYS A 1 79 ? -9.819 -7.891 13.412 1.00 79.75 79 LYS A CA 1
ATOM 655 C C . LYS A 1 79 ? -10.742 -6.699 13.703 1.00 79.75 79 LYS A C 1
ATOM 657 O O . LYS A 1 79 ? -11.937 -6.795 13.453 1.00 79.75 79 LYS A O 1
ATOM 662 N N . ARG A 1 80 ? -10.188 -5.590 14.204 1.00 78.06 80 ARG A N 1
ATOM 663 C CA . ARG A 1 80 ? -10.939 -4.373 14.566 1.00 78.06 80 ARG A CA 1
ATOM 664 C C . ARG A 1 80 ? -11.180 -3.409 13.417 1.00 78.06 80 ARG A C 1
ATOM 666 O O . ARG A 1 80 ? -11.997 -2.506 13.541 1.00 78.06 80 ARG A O 1
ATOM 673 N N . VAL A 1 81 ? -10.452 -3.574 12.319 1.00 83.31 81 VAL A N 1
ATOM 674 C CA . VAL A 1 81 ? -10.528 -2.662 11.184 1.00 83.31 81 VAL A CA 1
ATOM 675 C C . VAL A 1 81 ? -11.599 -3.185 10.239 1.00 83.31 81 VAL A C 1
ATOM 677 O O . VAL A 1 81 ? -11.493 -4.288 9.690 1.00 83.31 81 VAL A O 1
ATOM 680 N N . GLN A 1 82 ? -12.659 -2.397 10.062 1.00 87.81 82 GLN A N 1
ATOM 681 C CA . GLN A 1 82 ? -13.661 -2.702 9.050 1.00 87.81 82 GLN A CA 1
ATOM 682 C C . GLN A 1 82 ? -13.028 -2.530 7.674 1.00 87.81 82 GLN A C 1
ATOM 684 O O . GLN A 1 82 ? -12.124 -1.720 7.476 1.00 87.81 82 GLN A O 1
ATOM 689 N N . LEU A 1 83 ? -13.508 -3.295 6.697 1.00 89.25 83 LEU A N 1
ATOM 690 C CA . LEU A 1 83 ? -12.897 -3.281 5.375 1.00 89.25 83 LEU A CA 1
ATOM 691 C C . LEU A 1 83 ? -12.945 -1.884 4.736 1.00 89.25 83 LEU A C 1
ATOM 693 O O . LEU A 1 83 ? -11.968 -1.465 4.121 1.00 89.25 83 LEU A O 1
ATOM 697 N N . LYS A 1 84 ? -14.036 -1.140 4.957 1.00 89.62 84 LYS A N 1
ATOM 698 C CA . LYS A 1 84 ? -14.217 0.246 4.497 1.00 89.62 84 LYS A CA 1
ATOM 699 C C . LYS A 1 84 ? -13.105 1.207 4.958 1.00 89.62 84 LYS A C 1
ATOM 701 O O . LYS A 1 84 ? -12.803 2.158 4.244 1.00 89.62 84 LYS A O 1
ATOM 706 N N . ASP A 1 85 ? -12.453 0.915 6.086 1.00 90.69 85 ASP A N 1
ATOM 707 C CA . ASP A 1 85 ? -11.415 1.755 6.702 1.00 90.69 85 ASP A CA 1
ATOM 708 C C . ASP A 1 85 ? -9.987 1.370 6.254 1.00 90.69 85 ASP A C 1
ATOM 710 O O . ASP A 1 85 ? -9.003 2.006 6.640 1.00 90.69 85 ASP A O 1
ATOM 714 N N . MET A 1 86 ? -9.843 0.344 5.404 1.00 93.94 86 MET A N 1
ATOM 715 C CA . MET A 1 86 ? -8.552 -0.087 4.843 1.00 93.94 86 MET A CA 1
ATOM 716 C C . MET A 1 86 ? -8.084 0.767 3.650 1.00 93.94 86 MET A C 1
ATOM 718 O O . MET A 1 86 ? -7.070 0.452 3.031 1.00 93.94 86 MET A O 1
ATOM 722 N N . GLY A 1 87 ? -8.809 1.831 3.285 1.00 95.31 87 GLY A N 1
ATOM 723 C CA . GLY A 1 87 ? -8.547 2.610 2.068 1.00 95.31 87 GLY A CA 1
ATOM 724 C C . GLY A 1 87 ? -7.103 3.111 1.947 1.00 95.31 87 GLY A C 1
ATOM 725 O O . GLY A 1 87 ? -6.476 2.913 0.909 1.00 95.31 87 GLY A O 1
ATOM 726 N N . GLU A 1 88 ? -6.549 3.682 3.018 1.00 95.56 88 GLU A N 1
ATOM 727 C CA . GLU A 1 88 ? -5.167 4.187 3.035 1.00 95.56 88 GLU A CA 1
ATOM 728 C C . GLU A 1 88 ? -4.122 3.072 2.881 1.00 95.56 88 GLU A C 1
ATOM 730 O O . GLU A 1 88 ? -3.108 3.253 2.202 1.00 95.56 88 GLU A O 1
ATOM 735 N N . ASP A 1 89 ? -4.377 1.908 3.486 1.00 96.19 89 ASP A N 1
ATOM 736 C CA . ASP A 1 89 ? -3.480 0.752 3.420 1.00 96.19 89 ASP A CA 1
ATOM 737 C C . ASP A 1 89 ? -3.443 0.200 1.988 1.00 96.19 89 ASP A C 1
ATOM 739 O O . ASP A 1 89 ? -2.375 -0.056 1.426 1.00 96.19 89 ASP A O 1
ATOM 743 N N . LEU A 1 90 ? -4.611 0.100 1.350 1.00 97.88 90 LEU A N 1
ATOM 744 C CA . LEU A 1 90 ? -4.755 -0.377 -0.026 1.00 97.88 90 LEU A CA 1
ATOM 745 C C . LEU A 1 90 ? -4.208 0.617 -1.053 1.00 97.88 90 LEU A C 1
ATOM 747 O O . LEU A 1 90 ? -3.632 0.215 -2.063 1.00 97.88 90 LEU A O 1
ATOM 751 N N . GLU A 1 91 ? -4.325 1.915 -0.797 1.00 97.75 91 GLU A N 1
ATOM 752 C CA . GLU A 1 91 ? -3.696 2.939 -1.626 1.00 97.75 91 GLU A CA 1
ATOM 753 C C . GLU A 1 91 ? -2.167 2.880 -1.537 1.00 97.75 91 GLU A C 1
ATOM 755 O O . GLU A 1 91 ? -1.479 2.914 -2.563 1.00 97.75 91 GLU A O 1
ATOM 760 N N . CYS A 1 92 ? -1.633 2.716 -0.323 1.00 97.94 92 CYS A N 1
ATOM 761 C CA . CYS A 1 92 ? -0.209 2.492 -0.099 1.00 97.94 92 CYS A CA 1
ATOM 762 C C . CYS A 1 92 ? 0.269 1.213 -0.807 1.00 97.94 92 CYS A C 1
ATOM 764 O O . CYS A 1 92 ? 1.308 1.225 -1.465 1.00 97.94 92 CYS A O 1
ATOM 766 N N . LEU A 1 93 ? -0.524 0.138 -0.765 1.00 98.31 93 LEU A N 1
ATOM 767 C CA . LEU A 1 93 ? -0.235 -1.117 -1.460 1.00 98.31 93 LEU A CA 1
ATOM 768 C C . LEU A 1 93 ? -0.129 -0.910 -2.970 1.00 98.31 93 LEU A C 1
ATOM 770 O O . LEU A 1 93 ? 0.849 -1.346 -3.572 1.00 98.31 93 LEU A O 1
ATOM 774 N N . CYS A 1 94 ? -1.102 -0.231 -3.582 1.00 97.94 94 CYS A N 1
ATOM 775 C CA . CYS A 1 94 ? -1.081 0.055 -5.018 1.00 97.94 94 CYS A CA 1
ATOM 776 C C . CYS A 1 94 ? 0.147 0.895 -5.397 1.00 97.94 94 CYS A C 1
ATOM 778 O O . CYS A 1 94 ? 0.775 0.656 -6.427 1.00 97.94 94 CYS A O 1
ATOM 780 N N . GLN A 1 95 ? 0.532 1.862 -4.556 1.00 97.00 95 GLN A N 1
ATOM 781 C CA . GLN A 1 95 ? 1.754 2.640 -4.756 1.00 97.00 95 GLN A CA 1
ATOM 782 C C . GLN A 1 95 ? 3.004 1.750 -4.716 1.00 97.00 95 GLN A C 1
ATOM 784 O O . GLN A 1 95 ? 3.802 1.803 -5.646 1.00 97.00 95 GLN A O 1
ATOM 789 N N . ILE A 1 96 ? 3.144 0.895 -3.700 1.00 96.94 96 ILE A N 1
ATOM 790 C CA . ILE A 1 96 ? 4.274 -0.037 -3.580 1.00 96.94 96 ILE A CA 1
ATOM 791 C C . ILE A 1 96 ? 4.335 -0.992 -4.774 1.00 96.94 96 ILE A C 1
ATOM 793 O O . ILE A 1 96 ? 5.399 -1.155 -5.368 1.00 96.94 96 ILE A O 1
ATOM 797 N N . MET A 1 97 ? 3.204 -1.573 -5.178 1.00 97.44 97 MET A N 1
ATOM 798 C CA . MET A 1 97 ? 3.137 -2.468 -6.335 1.00 97.44 97 MET A CA 1
ATOM 799 C C . MET A 1 97 ? 3.578 -1.768 -7.623 1.00 97.44 97 MET A C 1
ATOM 801 O O . MET A 1 97 ? 4.324 -2.351 -8.399 1.00 97.44 97 MET A O 1
ATOM 805 N N . ARG A 1 98 ? 3.207 -0.502 -7.838 1.00 96.00 98 ARG A N 1
ATOM 806 C CA . ARG A 1 98 ? 3.704 0.268 -8.992 1.00 96.00 98 ARG A CA 1
ATOM 807 C C . ARG A 1 98 ? 5.209 0.526 -8.932 1.00 96.00 98 ARG A C 1
ATOM 809 O O . ARG A 1 98 ? 5.865 0.487 -9.967 1.00 96.00 98 ARG A O 1
ATOM 816 N N . THR A 1 99 ? 5.750 0.802 -7.747 1.00 95.31 99 THR A N 1
ATOM 817 C CA . THR A 1 99 ? 7.161 1.178 -7.579 1.00 95.31 99 THR A CA 1
ATOM 818 C C . THR A 1 99 ? 8.107 -0.018 -7.691 1.00 95.31 99 THR A C 1
ATOM 820 O O . THR A 1 99 ? 9.139 0.086 -8.350 1.00 95.31 99 THR A O 1
ATOM 823 N N . VAL A 1 100 ? 7.780 -1.145 -7.050 1.00 96.56 100 VAL A N 1
ATOM 824 C CA . VAL A 1 100 ? 8.683 -2.310 -6.942 1.00 96.56 100 VAL A CA 1
ATOM 825 C C . VAL A 1 100 ? 8.098 -3.615 -7.488 1.00 96.56 100 VAL A C 1
ATOM 827 O O . VAL A 1 100 ? 8.817 -4.605 -7.572 1.00 96.56 100 VAL A O 1
ATOM 830 N N . GLY A 1 101 ? 6.829 -3.643 -7.897 1.00 96.50 101 GLY A N 1
ATOM 831 C CA . GLY A 1 101 ? 6.167 -4.839 -8.431 1.00 96.50 101 GLY A CA 1
ATOM 832 C C . GLY A 1 101 ? 6.894 -5.531 -9.590 1.00 96.50 101 GLY A C 1
ATOM 833 O O . GLY A 1 101 ? 7.113 -6.735 -9.470 1.00 96.50 101 GLY A O 1
ATOM 834 N N . PRO A 1 102 ? 7.365 -4.821 -10.642 1.00 95.56 102 PRO A N 1
ATOM 835 C CA . PRO A 1 102 ? 8.082 -5.461 -11.750 1.00 95.56 102 PRO A CA 1
ATOM 836 C C . PRO A 1 102 ? 9.341 -6.205 -11.297 1.00 95.56 102 PRO A C 1
ATOM 838 O O . PRO A 1 102 ? 9.722 -7.215 -11.876 1.00 95.56 102 PRO A O 1
ATOM 841 N N . ARG A 1 103 ? 9.991 -5.699 -10.246 1.00 93.94 103 ARG A N 1
ATOM 842 C CA . ARG A 1 103 ? 11.184 -6.310 -9.671 1.00 93.94 103 ARG A CA 1
ATOM 843 C C . ARG A 1 103 ? 10.844 -7.541 -8.834 1.00 93.94 103 ARG A C 1
ATOM 845 O O . ARG A 1 103 ? 11.563 -8.528 -8.903 1.00 93.94 103 ARG A O 1
ATOM 852 N N . LEU A 1 104 ? 9.773 -7.475 -8.043 1.00 96.00 104 LEU A N 1
ATOM 853 C CA . LEU A 1 104 ? 9.347 -8.572 -7.169 1.00 96.00 104 LEU A CA 1
ATOM 854 C C . LEU A 1 104 ? 8.687 -9.727 -7.938 1.00 96.00 104 LEU A C 1
ATOM 856 O O . LEU A 1 104 ? 8.602 -10.838 -7.422 1.00 96.00 104 LEU A O 1
ATOM 860 N N . ASP A 1 105 ? 8.207 -9.494 -9.159 1.00 96.88 105 ASP A N 1
ATOM 861 C CA . ASP A 1 105 ? 7.456 -10.477 -9.945 1.00 96.88 105 ASP A CA 1
ATOM 862 C C . ASP A 1 105 ? 8.354 -11.322 -10.860 1.00 96.88 105 ASP A C 1
ATOM 864 O O . ASP A 1 105 ? 8.291 -11.259 -12.085 1.00 96.88 105 ASP A O 1
ATOM 868 N N . HIS A 1 106 ? 9.210 -12.139 -10.245 1.00 95.75 106 HIS A N 1
ATOM 869 C CA . HIS A 1 106 ? 10.089 -13.089 -10.934 1.00 95.75 106 HIS A CA 1
ATOM 870 C C . HIS A 1 106 ? 9.776 -14.541 -10.542 1.00 95.75 106 HIS A C 1
ATOM 872 O O . HIS A 1 106 ? 9.126 -14.813 -9.533 1.00 95.75 106 HIS A O 1
ATOM 878 N N . ASN A 1 107 ? 10.299 -15.510 -11.301 1.00 96.19 107 ASN A N 1
ATOM 879 C CA . ASN A 1 107 ? 9.954 -16.937 -11.172 1.00 96.19 107 ASN A CA 1
ATOM 880 C C . ASN A 1 107 ? 10.020 -17.496 -9.738 1.00 96.19 107 ASN A C 1
ATOM 882 O O . ASN A 1 107 ? 9.145 -18.260 -9.341 1.00 96.19 107 ASN A O 1
ATOM 886 N N . LYS A 1 108 ? 11.021 -17.098 -8.939 1.00 94.81 108 LYS A N 1
ATOM 887 C CA . LYS A 1 108 ? 11.170 -17.577 -7.549 1.00 94.81 108 LYS A CA 1
ATOM 888 C C . LYS A 1 108 ? 10.113 -16.999 -6.596 1.00 94.81 108 LYS A C 1
ATOM 890 O O . LYS A 1 108 ? 9.748 -17.664 -5.634 1.00 94.81 108 LYS A O 1
ATOM 895 N N . ALA A 1 109 ? 9.629 -15.786 -6.855 1.00 94.31 109 ALA A N 1
ATOM 896 C CA . ALA A 1 109 ? 8.632 -15.097 -6.036 1.00 94.31 109 ALA A CA 1
ATOM 897 C C . ALA A 1 109 ? 7.205 -15.194 -6.611 1.00 94.31 109 ALA A C 1
ATOM 899 O O . ALA A 1 109 ? 6.248 -14.788 -5.950 1.00 94.31 109 ALA A O 1
ATOM 900 N N . LYS A 1 110 ? 7.037 -15.787 -7.803 1.00 94.38 110 LYS A N 1
ATOM 901 C CA . LYS A 1 110 ? 5.762 -15.886 -8.527 1.00 94.38 110 LYS A CA 1
ATOM 902 C C . LYS A 1 110 ? 4.613 -16.410 -7.668 1.00 94.38 110 LYS A C 1
ATOM 904 O O . LYS A 1 110 ? 3.554 -15.796 -7.647 1.00 94.38 110 LYS A O 1
ATOM 909 N N . SER A 1 111 ? 4.825 -17.497 -6.923 1.00 97.38 111 SER A N 1
ATOM 910 C CA . SER A 1 111 ? 3.787 -18.067 -6.047 1.00 97.38 111 SER A CA 1
ATOM 911 C C . SER A 1 111 ? 3.289 -17.061 -5.001 1.00 97.38 111 SER A C 1
ATOM 913 O O . SER A 1 111 ? 2.092 -16.962 -4.734 1.00 97.38 111 SER A O 1
ATOM 915 N N . LEU A 1 112 ? 4.197 -16.267 -4.431 1.00 96.56 112 LEU A N 1
ATOM 916 C CA . LEU A 1 112 ? 3.857 -15.262 -3.430 1.00 96.56 112 LEU A CA 1
ATOM 917 C C . LEU A 1 112 ? 3.144 -14.059 -4.065 1.00 96.56 112 LEU A C 1
ATOM 919 O O . LEU A 1 112 ? 2.141 -13.583 -3.534 1.00 96.56 112 LEU A O 1
ATOM 923 N N . MET A 1 113 ? 3.603 -13.619 -5.237 1.00 98.06 113 MET A N 1
ATOM 924 C CA . MET A 1 113 ? 2.934 -12.572 -6.011 1.00 98.06 113 MET A CA 1
ATOM 925 C C . MET A 1 113 ? 1.529 -13.001 -6.453 1.00 98.06 113 MET A C 1
ATOM 927 O O . MET A 1 113 ? 0.580 -12.228 -6.340 1.00 98.06 113 MET A O 1
ATOM 931 N N . ASP A 1 114 ? 1.345 -14.252 -6.872 1.00 98.06 114 ASP A N 1
ATOM 932 C CA . ASP A 1 114 ? 0.036 -14.799 -7.239 1.00 98.06 114 ASP A CA 1
ATOM 933 C C . ASP A 1 114 ? -0.933 -14.812 -6.051 1.00 98.06 114 ASP A C 1
ATOM 935 O O . ASP A 1 114 ? -2.100 -14.451 -6.218 1.00 98.06 114 ASP A O 1
ATOM 939 N N . GLN A 1 115 ? -0.451 -15.108 -4.841 1.00 98.00 115 GLN A N 1
ATOM 940 C CA . GLN A 1 115 ? -1.250 -14.998 -3.616 1.00 98.00 115 GLN A CA 1
ATOM 941 C C . GLN A 1 115 ? -1.661 -13.551 -3.318 1.00 98.00 115 GLN A C 1
ATOM 943 O O . GLN A 1 115 ? -2.838 -13.292 -3.046 1.00 98.00 115 GLN A O 1
ATOM 948 N N . TYR A 1 116 ? -0.734 -12.590 -3.411 1.00 98.31 116 TYR A N 1
ATOM 949 C CA . TYR A 1 116 ? -1.058 -11.175 -3.207 1.00 98.31 116 TYR A CA 1
ATOM 950 C C . TYR A 1 116 ? -2.117 -10.692 -4.193 1.00 98.31 116 TYR A C 1
ATOM 952 O O . TYR A 1 116 ? -3.109 -10.087 -3.790 1.00 98.31 116 TYR A O 1
ATOM 960 N N . PHE A 1 117 ? -1.954 -11.007 -5.476 1.00 98.25 117 PHE A N 1
ATOM 961 C CA . PHE A 1 117 ? -2.905 -10.598 -6.506 1.00 98.25 117 PHE A CA 1
ATOM 962 C C . PHE A 1 117 ? -4.227 -11.368 -6.431 1.00 98.25 117 PHE A C 1
ATOM 964 O O . PHE A 1 117 ? -5.272 -10.804 -6.746 1.00 98.25 117 PHE A O 1
ATOM 971 N N . GLY A 1 118 ? -4.227 -12.607 -5.932 1.00 97.75 118 GLY A N 1
ATOM 972 C CA . GLY A 1 118 ? -5.450 -13.313 -5.550 1.00 97.75 118 GLY A CA 1
ATOM 973 C C . GLY A 1 118 ? -6.233 -12.544 -4.485 1.00 97.75 118 GLY A C 1
ATOM 974 O O . GLY A 1 118 ? -7.435 -12.313 -4.636 1.00 97.75 118 GLY A O 1
ATOM 975 N N . ARG A 1 119 ? -5.544 -12.047 -3.450 1.00 97.38 119 ARG A N 1
ATOM 976 C CA . ARG A 1 119 ? -6.165 -11.203 -2.423 1.00 97.38 119 ARG A CA 1
ATOM 977 C C . ARG A 1 119 ? -6.652 -9.870 -2.995 1.00 97.38 119 ARG A C 1
ATOM 979 O O . ARG A 1 119 ? -7.797 -9.505 -2.736 1.00 97.38 119 ARG A O 1
ATOM 986 N N . ILE A 1 120 ? -5.847 -9.176 -3.798 1.00 97.88 120 ILE A N 1
ATOM 987 C CA . ILE A 1 120 ? -6.224 -7.904 -4.445 1.00 97.88 120 ILE A CA 1
ATOM 988 C C . ILE A 1 120 ? -7.488 -8.075 -5.303 1.00 97.88 120 ILE A C 1
ATOM 990 O O . ILE A 1 120 ? -8.415 -7.275 -5.178 1.00 97.88 120 ILE A O 1
ATOM 994 N N . ARG A 1 121 ? -7.590 -9.158 -6.087 1.00 97.62 121 ARG A N 1
ATOM 995 C CA . ARG A 1 121 ? -8.793 -9.478 -6.878 1.00 97.62 121 ARG A CA 1
ATOM 996 C C . ARG A 1 121 ? -10.039 -9.691 -6.020 1.00 97.62 121 ARG A C 1
ATOM 998 O O . ARG A 1 121 ? -11.124 -9.248 -6.388 1.00 97.62 121 ARG A O 1
ATOM 1005 N N . SER A 1 122 ? -9.901 -10.326 -4.854 1.00 96.12 122 SER A N 1
ATOM 1006 C CA . SER A 1 122 ? -11.030 -10.460 -3.919 1.00 96.12 122 SER A CA 1
ATOM 1007 C C . SER A 1 122 ? -11.504 -9.103 -3.380 1.00 96.12 122 SER A C 1
ATOM 1009 O O . SER A 1 122 ? -12.693 -8.908 -3.140 1.00 96.12 122 SER A O 1
ATOM 1011 N N . LEU A 1 123 ? -10.580 -8.152 -3.213 1.00 96.06 123 LEU A N 1
ATOM 1012 C CA . LEU A 1 123 ? -10.856 -6.831 -2.658 1.00 96.06 123 LEU A CA 1
ATOM 1013 C C . LEU A 1 123 ? -11.469 -5.883 -3.693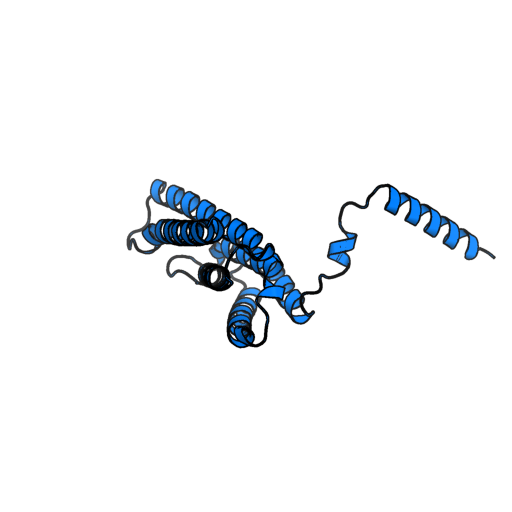 1.00 96.06 123 LEU A C 1
ATOM 1015 O O . LEU A 1 123 ? -12.445 -5.211 -3.377 1.00 96.06 123 LEU A O 1
ATOM 1019 N N . MET A 1 124 ? -10.976 -5.857 -4.935 1.00 95.31 124 MET A N 1
ATOM 1020 C CA . MET A 1 124 ? -11.493 -4.938 -5.966 1.00 95.31 124 MET A CA 1
ATOM 1021 C C . MET A 1 124 ? -12.982 -5.147 -6.290 1.00 95.31 124 MET A C 1
ATOM 1023 O O . MET A 1 124 ? -13.656 -4.204 -6.688 1.00 95.31 124 MET A O 1
ATOM 1027 N N . ASN A 1 125 ? -13.517 -6.350 -6.063 1.00 91.69 125 ASN A N 1
ATOM 1028 C CA . ASN A 1 125 ? -14.933 -6.663 -6.278 1.00 91.69 125 ASN A CA 1
ATOM 1029 C C . ASN A 1 125 ? -15.807 -6.448 -5.027 1.00 91.69 125 ASN A C 1
ATOM 1031 O O . ASN A 1 125 ? -17.031 -6.574 -5.096 1.00 91.69 125 ASN A O 1
ATOM 1035 N N . ASN A 1 126 ? -15.211 -6.125 -3.876 1.00 94.19 126 ASN A N 1
ATOM 1036 C CA . ASN A 1 126 ? -15.941 -5.983 -2.622 1.00 94.19 126 ASN A CA 1
ATOM 1037 C C . ASN A 1 126 ? -16.561 -4.583 -2.488 1.00 94.19 126 ASN A C 1
ATOM 1039 O O . ASN A 1 126 ? -15.854 -3.583 -2.371 1.00 94.19 126 ASN A O 1
ATOM 1043 N N . LYS A 1 127 ? -17.897 -4.517 -2.454 1.00 94.31 127 LYS A N 1
ATOM 1044 C CA . LYS A 1 127 ? -18.658 -3.258 -2.414 1.00 94.31 127 LYS A CA 1
ATOM 1045 C C . LYS A 1 127 ? -18.533 -2.472 -1.100 1.00 94.31 127 LYS A C 1
ATOM 1047 O O . LYS A 1 127 ? -18.887 -1.298 -1.107 1.00 94.31 127 LYS A O 1
ATOM 1052 N N . GLU A 1 128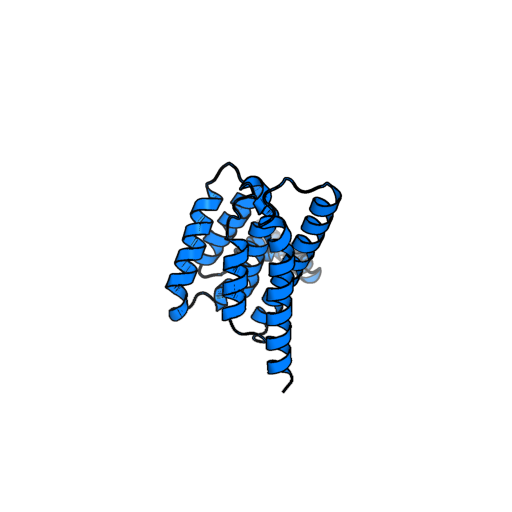 ? -18.001 -3.060 -0.026 1.00 94.38 128 GLU A N 1
ATOM 1053 C CA . GLU A 1 128 ? -17.694 -2.341 1.224 1.00 94.38 128 GLU A CA 1
ATOM 1054 C C . GLU A 1 128 ? -16.553 -1.326 1.052 1.00 94.38 128 GLU A C 1
ATOM 1056 O O . GLU A 1 128 ? -16.467 -0.358 1.805 1.00 94.38 128 GLU A O 1
ATOM 1061 N N . LEU A 1 129 ? -15.673 -1.526 0.064 1.00 95.75 129 LEU A N 1
ATOM 1062 C CA . LEU A 1 129 ? -14.604 -0.578 -0.244 1.00 95.75 129 LEU A CA 1
ATOM 1063 C C . LEU A 1 129 ? -15.121 0.590 -1.088 1.00 95.75 129 LEU A C 1
ATOM 1065 O O . LEU A 1 129 ? -15.921 0.363 -1.996 1.00 95.75 129 LEU A O 1
ATOM 1069 N N . PRO A 1 130 ? -14.610 1.819 -0.906 1.00 96.06 130 PRO A N 1
ATOM 1070 C CA . PRO A 1 130 ? -14.934 2.939 -1.786 1.00 96.06 130 PRO A CA 1
ATOM 1071 C C . PRO A 1 130 ? -14.591 2.646 -3.255 1.00 96.06 130 PRO A C 1
ATOM 1073 O O . PRO A 1 130 ? -13.558 2.043 -3.551 1.00 96.06 130 PRO A O 1
ATOM 1076 N N . ALA A 1 131 ? -15.415 3.130 -4.193 1.00 96.75 131 ALA A N 1
ATOM 1077 C CA . ALA A 1 131 ? -15.228 2.886 -5.630 1.00 96.75 131 ALA A CA 1
ATOM 1078 C C . ALA A 1 131 ? -13.827 3.280 -6.126 1.00 96.75 131 ALA A C 1
ATOM 1080 O O . ALA A 1 131 ? -13.190 2.509 -6.836 1.00 96.75 131 ALA A O 1
ATOM 1081 N N . ARG A 1 132 ? -13.307 4.426 -5.667 1.00 96.94 132 ARG A N 1
ATOM 1082 C CA . ARG A 1 132 ? -11.938 4.886 -5.950 1.00 96.94 132 ARG A CA 1
ATOM 1083 C C . ARG A 1 132 ? -10.876 3.835 -5.605 1.00 96.94 132 ARG A C 1
ATOM 1085 O O . ARG A 1 132 ? -9.966 3.614 -6.394 1.00 96.94 132 ARG A O 1
ATOM 1092 N N . ILE A 1 133 ? -10.992 3.187 -4.444 1.00 97.94 133 ILE A N 1
ATOM 1093 C CA . ILE A 1 133 ? -10.039 2.158 -4.003 1.00 97.94 133 ILE A CA 1
ATOM 1094 C C . ILE A 1 133 ? -10.165 0.909 -4.874 1.00 97.94 133 ILE A C 1
ATOM 1096 O O . ILE A 1 133 ? -9.156 0.350 -5.291 1.00 97.94 133 ILE A O 1
ATOM 1100 N N . ARG A 1 134 ? -11.391 0.499 -5.212 1.00 97.81 134 ARG A N 1
ATOM 1101 C CA . ARG A 1 134 ? -11.622 -0.638 -6.114 1.00 97.81 134 ARG A CA 1
ATOM 1102 C C . ARG A 1 134 ? -11.014 -0.406 -7.499 1.00 97.81 134 ARG A C 1
ATOM 1104 O O . ARG A 1 134 ? -10.360 -1.308 -8.010 1.00 97.81 134 ARG A O 1
ATOM 1111 N N . PHE A 1 135 ? -11.143 0.802 -8.049 1.00 97.06 135 PHE A N 1
ATOM 1112 C CA . PHE A 1 135 ? -10.501 1.174 -9.314 1.00 97.06 135 PHE A CA 1
ATOM 1113 C C . PHE A 1 135 ? -8.972 1.202 -9.213 1.00 97.06 135 PHE A C 1
ATOM 1115 O O . PHE A 1 135 ? -8.303 0.679 -10.094 1.00 97.06 135 PHE A O 1
ATOM 1122 N N . LEU A 1 136 ? -8.402 1.710 -8.115 1.00 97.19 136 LEU A N 1
ATOM 1123 C CA . LEU A 1 136 ? -6.949 1.651 -7.895 1.00 97.19 136 LEU A CA 1
ATOM 1124 C C . LEU A 1 136 ? -6.417 0.209 -7.860 1.00 97.19 136 LEU A C 1
ATOM 1126 O O . LEU A 1 136 ? -5.351 -0.078 -8.409 1.00 97.19 136 LEU A O 1
ATOM 1130 N N . LEU A 1 137 ? -7.155 -0.701 -7.220 1.00 98.19 137 LEU A N 1
ATOM 1131 C CA . LEU A 1 137 ? -6.809 -2.121 -7.183 1.00 98.19 137 LEU A CA 1
ATOM 1132 C C . LEU A 1 137 ? -6.944 -2.760 -8.568 1.00 98.19 137 LEU A C 1
ATOM 1134 O O . LEU A 1 137 ? -6.046 -3.496 -8.970 1.00 98.19 137 LEU A O 1
ATOM 1138 N N . GLN A 1 138 ? -8.014 -2.446 -9.302 1.00 97.44 138 GLN A N 1
ATOM 1139 C CA . GLN A 1 138 ? -8.212 -2.891 -10.681 1.00 97.44 138 GLN A CA 1
ATOM 1140 C C . GLN A 1 138 ? -7.050 -2.460 -11.581 1.00 97.44 138 GLN A C 1
ATOM 1142 O O . GLN A 1 138 ? -6.423 -3.308 -12.208 1.00 97.44 138 GLN A O 1
ATOM 1147 N N . ASP A 1 139 ? -6.692 -1.176 -11.562 1.00 96.12 139 ASP A N 1
ATOM 1148 C CA . ASP A 1 139 ? -5.565 -0.639 -12.329 1.00 96.12 139 ASP A CA 1
ATOM 1149 C C . ASP A 1 139 ? -4.250 -1.353 -11.988 1.00 96.12 139 ASP A C 1
ATOM 1151 O O . ASP A 1 139 ? -3.399 -1.563 -12.852 1.00 96.12 139 ASP A O 1
ATOM 1155 N N . THR A 1 140 ? -4.071 -1.738 -10.722 1.00 97.44 140 THR A N 1
ATOM 1156 C CA . THR A 1 140 ? -2.880 -2.467 -10.267 1.00 97.44 140 THR A CA 1
ATOM 1157 C C . THR A 1 140 ? -2.862 -3.906 -10.789 1.00 97.44 140 THR A C 1
ATOM 1159 O O . THR A 1 140 ? -1.800 -4.394 -11.176 1.00 97.44 140 THR A O 1
ATOM 1162 N N . VAL A 1 141 ? -4.013 -4.587 -10.828 1.00 97.94 141 VAL A N 1
ATOM 1163 C CA . VAL A 1 141 ? -4.154 -5.928 -11.427 1.00 97.94 141 VAL A CA 1
ATOM 1164 C C . VAL A 1 141 ? -3.861 -5.874 -12.923 1.00 97.94 141 VAL A C 1
ATOM 1166 O O . VAL A 1 141 ? -3.006 -6.620 -13.395 1.00 97.94 141 VAL A O 1
ATOM 1169 N N . GLU A 1 142 ? -4.488 -4.942 -13.636 1.00 96.88 142 GLU A N 1
ATOM 1170 C CA . GLU A 1 142 ? -4.296 -4.748 -15.075 1.00 96.88 142 GLU A CA 1
ATOM 1171 C C . GLU A 1 142 ? -2.838 -4.406 -15.413 1.00 96.88 142 GLU A C 1
ATOM 1173 O O . GLU A 1 142 ? -2.295 -4.901 -16.399 1.00 96.88 142 GLU A O 1
ATOM 1178 N N . LEU A 1 143 ? -2.163 -3.608 -14.575 1.00 97.12 143 LEU A N 1
ATOM 1179 C CA . LEU A 1 143 ? -0.740 -3.314 -14.742 1.00 97.12 143 LEU A CA 1
ATOM 1180 C C . LEU A 1 143 ? 0.105 -4.592 -14.721 1.00 97.12 143 LEU A C 1
ATOM 1182 O O . LEU A 1 143 ? 0.981 -4.747 -15.569 1.00 97.12 143 LEU A O 1
ATOM 1186 N N . ARG A 1 144 ? -0.150 -5.509 -13.780 1.00 97.44 144 ARG A N 1
ATOM 1187 C CA . ARG A 1 144 ? 0.575 -6.785 -13.709 1.00 97.44 144 ARG A CA 1
ATOM 1188 C C . ARG A 1 144 ? 0.255 -7.686 -14.901 1.00 97.44 144 ARG A C 1
ATOM 1190 O O . ARG A 1 144 ? 1.168 -8.274 -15.470 1.00 97.44 144 ARG A O 1
ATOM 1197 N N . GLU A 1 145 ? -1.015 -7.778 -15.290 1.00 96.44 145 GLU A N 1
ATOM 1198 C CA . GLU A 1 145 ? -1.457 -8.562 -16.454 1.00 96.44 145 GLU A CA 1
ATOM 1199 C C . GLU A 1 145 ? -0.839 -8.047 -17.760 1.00 96.44 145 GLU A C 1
ATOM 1201 O O . GLU A 1 145 ? -0.495 -8.832 -18.640 1.00 96.44 145 GLU A O 1
ATOM 1206 N N . ASN A 1 146 ? -0.592 -6.739 -17.845 1.00 96.06 146 ASN A N 1
ATOM 1207 C CA . ASN A 1 146 ? 0.133 -6.105 -18.941 1.00 96.06 146 ASN A CA 1
ATOM 1208 C C . ASN A 1 146 ? 1.664 -6.110 -18.744 1.00 96.06 146 ASN A C 1
ATOM 1210 O O . ASN A 1 146 ? 2.357 -5.197 -19.195 1.00 96.06 146 ASN A O 1
ATOM 1214 N N . ASN A 1 147 ? 2.206 -7.110 -18.042 1.00 95.19 147 ASN A N 1
ATOM 1215 C CA . ASN A 1 147 ? 3.642 -7.284 -17.790 1.00 95.19 147 ASN A CA 1
ATOM 1216 C C . ASN A 1 147 ? 4.326 -6.035 -17.213 1.00 95.19 147 ASN A C 1
ATOM 1218 O O . ASN A 1 147 ? 5.453 -5.700 -17.577 1.00 95.19 147 ASN A O 1
ATOM 1222 N N . TRP A 1 148 ? 3.631 -5.328 -16.323 1.00 96.06 148 TRP A N 1
ATOM 1223 C CA . TRP A 1 148 ? 4.098 -4.106 -15.671 1.00 96.06 148 TRP A CA 1
ATOM 1224 C C . TRP A 1 148 ? 4.383 -2.929 -16.611 1.00 96.06 148 TRP A C 1
ATOM 1226 O O . TRP A 1 148 ? 5.059 -1.976 -16.223 1.00 96.06 148 TRP A O 1
ATOM 1236 N N . ILE A 1 149 ? 3.841 -2.955 -17.830 1.00 92.06 149 ILE A N 1
ATOM 1237 C CA . ILE A 1 149 ? 3.968 -1.864 -18.795 1.00 92.06 149 ILE A CA 1
ATOM 1238 C C . ILE A 1 149 ? 2.853 -0.838 -18.532 1.00 92.06 149 ILE A C 1
ATOM 1240 O O . ILE A 1 149 ? 1.670 -1.173 -18.675 1.00 92.06 149 ILE A O 1
ATOM 1244 N N . PRO A 1 150 ? 3.180 0.421 -18.172 1.00 85.81 150 PRO A N 1
ATOM 1245 C CA . PRO A 1 150 ? 2.172 1.456 -17.966 1.00 85.81 150 PRO A CA 1
ATOM 1246 C C . PRO A 1 150 ? 1.364 1.732 -19.240 1.00 85.81 150 PRO A C 1
ATOM 1248 O O . PRO A 1 150 ? 1.905 1.771 -20.346 1.00 85.81 150 PRO A O 1
ATOM 1251 N N . ARG A 1 151 ? 0.057 1.983 -19.095 1.00 77.38 151 ARG A N 1
A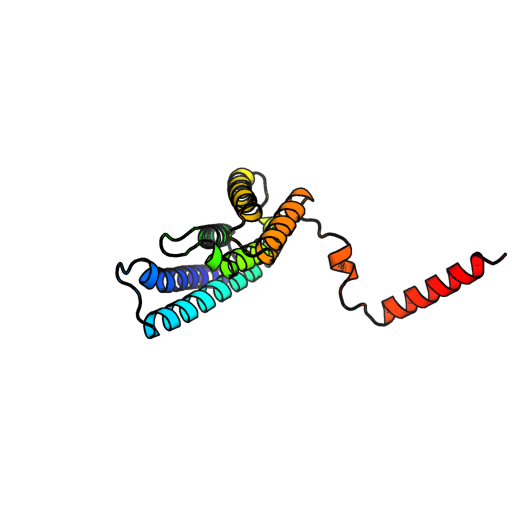TOM 1252 C CA . ARG A 1 151 ? -0.800 2.394 -20.220 1.00 77.38 151 ARG A CA 1
ATOM 1253 C C . ARG A 1 151 ? -0.343 3.752 -20.767 1.00 77.38 151 ARG A C 1
ATOM 1255 O O . ARG A 1 151 ? -0.077 4.664 -19.987 1.00 77.38 151 ARG A O 1
ATOM 1262 N N . LYS A 1 152 ? -0.341 3.922 -22.097 1.00 64.94 152 LYS A N 1
ATOM 1263 C CA . LYS A 1 152 ? 0.062 5.174 -22.783 1.00 64.94 152 LYS A CA 1
ATOM 1264 C C . LYS A 1 152 ? -0.647 6.428 -22.251 1.00 64.94 152 LYS A C 1
ATOM 1266 O O . LYS A 1 152 ? -0.002 7.452 -22.075 1.00 64.94 152 LYS A O 1
ATOM 1271 N N . ALA A 1 153 ? -1.926 6.322 -21.882 1.00 60.12 153 ALA A N 1
ATOM 1272 C CA . ALA A 1 153 ? -2.686 7.425 -21.286 1.00 60.12 153 ALA A CA 1
ATOM 1273 C C . ALA A 1 153 ? -2.051 7.996 -19.998 1.00 60.12 153 ALA A C 1
ATOM 1275 O O . ALA A 1 153 ? -2.223 9.170 -19.698 1.00 60.12 153 ALA A O 1
ATOM 1276 N N . PHE A 1 154 ? -1.285 7.201 -19.244 1.00 56.03 154 PHE A N 1
ATOM 1277 C CA . PHE A 1 154 ? -0.578 7.670 -18.046 1.00 56.03 154 PHE A CA 1
ATOM 1278 C C . PHE A 1 154 ? 0.703 8.458 -18.381 1.00 56.03 154 PHE A C 1
ATOM 1280 O O . PHE A 1 154 ? 1.168 9.245 -17.563 1.00 56.03 154 PHE A O 1
ATOM 1287 N N . ILE A 1 155 ? 1.263 8.254 -19.579 1.00 57.88 155 ILE A N 1
ATOM 1288 C CA . ILE A 1 155 ? 2.435 8.972 -20.103 1.00 57.88 155 ILE A CA 1
ATOM 1289 C C . ILE A 1 155 ? 1.991 10.287 -20.766 1.00 57.88 155 ILE A C 1
ATOM 1291 O O . ILE A 1 155 ? 2.611 11.323 -20.543 1.00 57.88 155 ILE A O 1
ATOM 1295 N N . ASP A 1 156 ? 0.886 10.261 -21.520 1.00 55.03 156 ASP A N 1
ATOM 1296 C CA . ASP A 1 156 ? 0.386 11.416 -22.285 1.00 55.03 156 ASP A CA 1
ATOM 1297 C C . ASP A 1 156 ? -0.380 12.455 -21.444 1.00 55.03 156 ASP A C 1
ATOM 1299 O O . ASP A 1 156 ? -0.457 13.617 -21.841 1.00 55.03 156 ASP A O 1
ATOM 1303 N N . ASN A 1 157 ? -0.912 12.071 -20.276 1.00 56.31 157 ASN A N 1
ATOM 1304 C CA . ASN A 1 157 ? -1.638 12.974 -19.369 1.00 56.31 157 ASN A CA 1
ATOM 1305 C C . ASN A 1 157 ? -0.725 13.729 -18.379 1.00 56.31 157 ASN A C 1
ATOM 1307 O O . ASN A 1 157 ? -1.217 14.411 -17.478 1.00 56.31 157 ASN A O 1
ATOM 1311 N N . GLY A 1 158 ? 0.599 13.607 -18.516 1.00 60.25 158 GLY A N 1
ATOM 1312 C CA . GLY A 1 158 ? 1.549 14.467 -17.811 1.00 60.25 158 GLY A CA 1
ATOM 1313 C C . GLY A 1 158 ? 1.598 15.875 -18.424 1.00 60.25 158 GLY A C 1
ATOM 1314 O O . GLY A 1 158 ? 1.249 16.049 -19.593 1.00 60.25 158 GLY A O 1
ATOM 1315 N N . PRO A 1 159 ? 2.041 16.905 -17.678 1.00 58.41 159 PRO A N 1
ATOM 1316 C CA . PRO A 1 159 ? 2.268 18.224 -18.255 1.00 58.41 159 PRO A CA 1
ATOM 1317 C C . PRO A 1 159 ? 3.292 18.107 -19.391 1.00 58.41 159 PRO A C 1
ATOM 1319 O O . PRO A 1 159 ? 4.469 17.825 -19.162 1.00 58.41 159 PRO A O 1
ATOM 1322 N N . LYS A 1 160 ? 2.834 18.298 -20.631 1.00 69.19 160 LYS A N 1
ATOM 1323 C CA . LYS A 1 160 ? 3.705 18.295 -21.807 1.00 69.19 160 LYS A CA 1
ATOM 1324 C C . LYS A 1 160 ? 4.677 19.467 -21.717 1.00 69.19 160 LYS A C 1
ATOM 1326 O O . LYS A 1 160 ? 4.287 20.589 -21.386 1.00 69.19 160 LYS A O 1
ATOM 1331 N N . MET A 1 161 ? 5.943 19.239 -22.055 1.00 69.81 161 MET A N 1
ATOM 1332 C CA . MET A 1 161 ? 6.896 20.342 -22.179 1.00 69.81 161 MET A CA 1
ATOM 1333 C C . MET A 1 161 ? 6.485 21.269 -23.330 1.00 69.81 161 MET A C 1
ATOM 1335 O O . MET A 1 161 ? 6.007 20.809 -24.367 1.00 69.81 161 MET A O 1
ATOM 1339 N N . ILE A 1 162 ? 6.755 22.574 -23.199 1.00 66.62 162 ILE A N 1
ATOM 1340 C CA . ILE A 1 162 ? 6.412 23.578 -24.225 1.00 66.62 162 ILE A CA 1
ATOM 1341 C C . ILE A 1 162 ? 6.959 23.223 -25.619 1.00 66.62 162 ILE A C 1
ATOM 1343 O O . ILE A 1 162 ? 6.339 23.542 -26.632 1.00 66.62 162 ILE A O 1
ATOM 1347 N N . HIS A 1 163 ? 8.090 22.510 -25.683 1.00 69.75 163 HIS A N 1
ATOM 1348 C CA . HIS A 1 163 ? 8.660 22.040 -26.944 1.00 69.75 163 HIS A CA 1
ATOM 1349 C C . HIS A 1 163 ? 7.785 20.970 -27.626 1.00 69.75 163 HIS A C 1
ATOM 1351 O O . HIS A 1 163 ? 7.640 20.998 -28.846 1.00 69.75 163 HIS A O 1
ATOM 1357 N N . GLN A 1 164 ? 7.161 20.070 -26.856 1.00 71.25 164 GLN A N 1
ATOM 1358 C CA . GLN A 1 164 ? 6.287 19.010 -27.373 1.00 71.25 164 GLN A CA 1
ATOM 1359 C C . GLN A 1 164 ? 4.985 19.604 -27.916 1.00 71.25 164 GLN A C 1
ATOM 1361 O O . GLN A 1 164 ? 4.552 19.236 -29.004 1.00 71.25 164 GLN A O 1
ATOM 1366 N N . ILE A 1 165 ? 4.431 20.606 -27.223 1.00 69.00 165 ILE A N 1
ATOM 1367 C CA . ILE A 1 165 ? 3.237 21.346 -27.664 1.00 69.00 165 ILE A CA 1
ATOM 1368 C C . ILE A 1 165 ? 3.505 22.071 -28.991 1.00 69.00 165 ILE A C 1
ATOM 1370 O O . ILE A 1 165 ? 2.699 22.004 -29.917 1.00 69.00 165 ILE A O 1
ATOM 1374 N N . ARG A 1 166 ? 4.664 22.734 -29.123 1.00 71.69 166 ARG A N 1
ATOM 1375 C CA . ARG A 1 166 ? 5.046 23.426 -30.367 1.00 71.69 166 ARG A CA 1
ATOM 1376 C C . ARG A 1 166 ? 5.238 22.453 -31.531 1.00 71.69 166 ARG A C 1
ATOM 1378 O O . ARG A 1 166 ? 4.771 22.734 -32.630 1.00 71.69 166 ARG A O 1
ATOM 1385 N N . GLN A 1 167 ? 5.878 21.306 -31.304 1.00 69.69 167 GLN A N 1
ATOM 1386 C CA . GLN A 1 167 ? 6.053 20.292 -32.350 1.00 69.69 167 GLN A CA 1
ATOM 1387 C C . GLN A 1 167 ? 4.724 19.661 -32.786 1.00 69.69 167 GLN A C 1
ATOM 1389 O O . GLN A 1 167 ? 4.526 19.433 -33.979 1.00 69.69 167 GLN A O 1
ATOM 1394 N N . GLU A 1 168 ? 3.798 19.412 -31.857 1.00 67.69 168 GLU A N 1
ATOM 1395 C CA . GLU A 1 168 ? 2.446 18.945 -32.184 1.00 67.69 168 GLU A CA 1
ATOM 1396 C C . GLU A 1 168 ? 1.670 19.994 -32.989 1.00 67.69 168 GLU A C 1
ATOM 1398 O O . GLU A 1 168 ? 1.082 19.648 -34.010 1.00 67.69 168 GLU A O 1
ATOM 1403 N N . ALA A 1 169 ? 1.742 21.279 -32.627 1.00 68.62 169 ALA A N 1
ATOM 1404 C CA . ALA A 1 169 ? 1.090 22.355 -33.377 1.00 68.62 169 ALA A CA 1
ATOM 1405 C C . ALA A 1 169 ? 1.608 22.466 -34.825 1.00 68.62 169 ALA A C 1
ATOM 1407 O O . ALA A 1 169 ? 0.822 22.640 -35.761 1.00 68.62 169 ALA A O 1
ATOM 1408 N N . VAL A 1 170 ? 2.919 22.298 -35.032 1.00 70.94 170 VAL A N 1
ATOM 1409 C CA . VAL A 1 170 ? 3.535 22.285 -36.370 1.00 70.94 170 VAL A CA 1
ATOM 1410 C C . VAL A 1 170 ? 3.088 21.057 -37.171 1.00 70.94 170 VAL A C 1
ATOM 1412 O O . VAL A 1 170 ? 2.719 21.190 -38.337 1.00 70.94 170 VAL A O 1
ATOM 1415 N N . LYS A 1 171 ? 3.040 19.868 -36.552 1.00 65.25 171 LYS A N 1
ATOM 1416 C CA . LYS A 1 171 ? 2.556 18.640 -37.209 1.00 65.25 171 LYS A CA 1
ATOM 1417 C C . LYS A 1 171 ? 1.072 18.721 -37.572 1.00 65.25 171 LYS A C 1
ATOM 1419 O O . LYS A 1 171 ? 0.709 18.354 -38.683 1.00 65.25 171 LYS A O 1
ATOM 1424 N N . VAL A 1 172 ? 0.223 19.247 -36.688 1.00 63.75 172 VAL A N 1
ATOM 1425 C CA . VAL A 1 172 ? -1.214 19.439 -36.957 1.00 63.75 172 VAL A CA 1
ATOM 1426 C C . VAL A 1 172 ? -1.425 20.427 -38.109 1.00 63.75 172 VAL A C 1
ATOM 1428 O O . VAL A 1 172 ? -2.245 20.175 -38.990 1.00 63.75 172 VAL A O 1
ATOM 1431 N N . SER A 1 173 ? -0.635 21.502 -38.163 1.00 60.62 173 SER A N 1
ATOM 1432 C CA . SER A 1 173 ? -0.686 22.488 -39.254 1.00 60.62 173 SER A CA 1
ATOM 1433 C C . SER A 1 173 ? -0.236 21.901 -40.599 1.00 60.62 173 SER A C 1
ATOM 1435 O O . SER A 1 173 ? -0.833 22.196 -41.635 1.00 60.62 173 SER A O 1
ATOM 1437 N N . ALA A 1 174 ? 0.768 21.019 -40.587 1.00 59.09 174 ALA A N 1
ATOM 1438 C CA . ALA A 1 174 ? 1.262 20.314 -41.773 1.00 59.09 174 ALA A CA 1
ATOM 1439 C C . ALA A 1 174 ? 0.291 19.235 -42.294 1.00 59.09 174 ALA A C 1
ATOM 1441 O O . ALA A 1 174 ? 0.235 18.969 -43.492 1.00 59.09 174 ALA A O 1
ATOM 1442 N N . VAL A 1 175 ? -0.493 18.610 -41.410 1.00 58.41 175 VAL A N 1
ATOM 1443 C CA . VAL A 1 175 ? -1.525 17.634 -41.802 1.00 58.41 175 VAL A CA 1
ATOM 1444 C C . VAL A 1 175 ? -2.754 18.343 -42.378 1.00 58.41 175 VAL A C 1
ATOM 1446 O O . VAL A 1 175 ? -3.294 17.899 -43.388 1.00 58.41 175 VAL A O 1
ATOM 1449 N N . LYS A 1 176 ? -3.152 19.493 -41.814 1.00 55.12 176 LYS A N 1
ATOM 1450 C CA . LYS A 1 176 ? -4.279 20.297 -42.322 1.00 55.12 176 LYS A CA 1
ATOM 1451 C C . LYS A 1 176 ? -4.043 20.851 -43.730 1.00 55.12 176 LYS A C 1
ATOM 1453 O O . LYS A 1 176 ? -4.991 21.016 -44.482 1.00 55.12 176 LYS A O 1
ATOM 1458 N N . SER A 1 177 ? -2.789 21.112 -44.089 1.00 55.69 177 SER A N 1
ATOM 1459 C CA . SER A 1 177 ? -2.401 21.614 -45.415 1.00 55.69 177 SER A CA 1
ATOM 1460 C C . SER A 1 177 ? -2.311 20.519 -46.486 1.00 55.69 177 SER A C 1
ATOM 1462 O O . SER A 1 177 ? -2.338 20.837 -47.669 1.00 55.69 177 SER A O 1
ATOM 1464 N N . ARG A 1 178 ? -2.257 19.235 -46.102 1.00 54.72 178 ARG A N 1
ATOM 1465 C CA . ARG A 1 178 ? -2.242 18.089 -47.034 1.00 54.72 178 ARG A CA 1
ATOM 1466 C C . ARG A 1 178 ? -3.620 17.481 -47.316 1.00 54.72 178 ARG A C 1
ATOM 1468 O O . ARG A 1 178 ? -3.722 16.664 -48.218 1.00 54.72 178 ARG A O 1
ATOM 1475 N N . GLY A 1 179 ? -4.651 17.851 -46.554 1.00 49.84 179 GLY A N 1
ATOM 1476 C CA . GLY A 1 179 ? -6.028 17.366 -46.731 1.00 49.84 179 GLY A CA 1
ATOM 1477 C C . GLY A 1 179 ? -6.943 18.285 -47.551 1.00 49.84 179 GLY A C 1
ATOM 1478 O O . GLY A 1 179 ? -8.139 18.022 -47.605 1.00 49.84 179 GLY A O 1
ATOM 1479 N N . SER A 1 180 ? -6.407 19.361 -48.140 1.00 50.03 180 SER A N 1
ATOM 1480 C CA . SER A 1 180 ? -7.163 20.348 -48.934 1.00 50.03 180 SER A CA 1
ATOM 1481 C C . SER A 1 180 ? -6.701 20.442 -50.397 1.00 50.03 180 SER A C 1
ATOM 1483 O O . SER A 1 180 ? -6.858 21.495 -51.013 1.00 50.03 180 SER A O 1
ATOM 1485 N N . LEU A 1 181 ? -6.122 19.370 -50.946 1.00 41.59 181 LEU A N 1
ATOM 1486 C CA . LEU A 1 181 ? -5.836 19.217 -52.377 1.00 41.59 181 LEU A CA 1
ATOM 1487 C C . LEU A 1 181 ? -6.504 17.947 -52.899 1.00 41.59 181 LEU A C 1
ATOM 1489 O O . LEU A 1 181 ? -6.387 16.917 -52.198 1.00 41.59 181 LEU A O 1
#

Solvent-accessible surface area (backbone atoms only — not comparable to full-atom values): 10316 Å² total; per-residue (Å²): 112,70,64,60,54,52,44,51,52,50,51,51,48,52,55,51,34,50,49,60,36,47,59,67,73,68,48,93,61,86,73,50,76,67,52,49,52,52,41,50,54,31,44,53,51,33,54,53,50,48,54,52,51,34,58,38,45,60,70,67,64,50,64,68,69,59,55,55,50,49,50,50,62,42,69,53,80,52,93,86,57,54,71,56,74,42,53,68,41,49,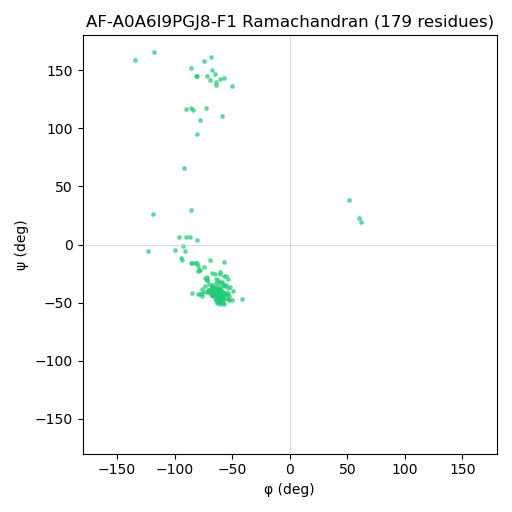51,50,41,42,52,40,45,71,59,37,34,73,75,59,62,38,86,91,37,37,72,59,50,51,50,53,50,52,53,46,57,59,50,38,73,38,81,69,41,54,68,72,55,23,50,49,42,44,54,46,51,51,28,55,76,50,74,57,50,78,62,66,68,71,66,69,72,46,90,72,53,72,68,57,54,52,52,48,53,53,51,54,54,56,53,62,66,64,73,77,118

InterPro domains:
  IPR003890 MIF4G-like, type 3 [PF02854] (1-147)
  IPR003890 MIF4G-like, type 3 [SM00543] (2-147)
  IPR016024 Armadillo-type fold [SSF48371] (1-149)

Nearest PDB structures (foldseek):
  4iul-assembly3_B  TM=9.754E-01  e=1.682E-16  Homo sapiens
  4iul-assembly3_A  TM=9.819E-01  e=5.818E-15  Homo sapiens
  1hu3-assembly1_A  TM=8.938E-01  e=6.644E-07  Homo sapiens
  8j7r-assembly1_B  TM=6.931E-01  e=1.962E-06  Homo sapiens